Protein AF-A0A7S1DD44-F1 (afdb_monomer)

Foldseek 3Di:
DDPPPPPPPPPPPVPQPPQDDDPVVLLVLLVVLVVVLVVQCVVCVVCCCPDPNNVLCVLLVVLVVVQCVLLVVLVVQLVVQLVCCVVPVVPPVVVVVVPPPPDPDDDDDDDCVVVVVVVVVVVVVVCVVCSNVVSNVVSNVSSVVSSVVSRPPVSVLVSLLCQLVRFGFHSSLVRRQVSLLSSLVSCPPPPDDPPDSSNVSSVSSNVSSVVSVVQQVVVCVVVVHDPPDGDGGDPCNVVVD

Structure (mmCIF, N/CA/C/O backbone):
data_AF-A0A7S1DD44-F1
#
_entry.id   AF-A0A7S1DD44-F1
#
loop_
_atom_site.group_PDB
_atom_site.id
_atom_site.type_symbol
_atom_site.label_atom_id
_atom_site.label_alt_id
_atom_site.label_comp_id
_atom_site.label_asym_id
_atom_site.label_entity_id
_atom_site.label_seq_id
_atom_site.pdbx_PDB_ins_code
_atom_site.Cartn_x
_atom_site.Cartn_y
_atom_site.Cartn_z
_atom_site.occupancy
_atom_site.B_iso_or_equiv
_atom_site.auth_seq_id
_atom_site.auth_comp_id
_atom_site.auth_asym_id
_atom_site.auth_atom_id
_atom_site.pdbx_PDB_model_num
ATOM 1 N N . ILE A 1 1 ? 16.978 -26.452 12.797 1.00 40.66 1 ILE A N 1
ATOM 2 C CA . ILE A 1 1 ? 17.224 -24.992 12.811 1.00 40.66 1 ILE A CA 1
ATOM 3 C C . ILE A 1 1 ? 15.929 -24.349 13.275 1.00 40.66 1 ILE A C 1
ATOM 5 O O . ILE A 1 1 ? 14.992 -24.224 12.499 1.00 40.66 1 ILE A O 1
ATOM 9 N N . THR A 1 2 ? 15.819 -24.116 14.577 1.00 31.81 2 THR A N 1
ATOM 10 C CA . THR A 1 2 ? 14.690 -23.422 15.202 1.00 31.81 2 THR A CA 1
ATOM 11 C C . THR A 1 2 ? 14.842 -21.928 14.932 1.00 31.81 2 THR A C 1
ATOM 13 O O . THR A 1 2 ? 15.928 -21.403 15.173 1.00 31.81 2 THR A O 1
ATOM 16 N N . PRO A 1 3 ? 13.816 -21.233 14.419 1.00 46.84 3 PRO A N 1
ATOM 17 C CA . PRO A 1 3 ? 13.868 -19.788 14.329 1.00 46.84 3 PRO A CA 1
ATOM 18 C C . PRO A 1 3 ? 13.722 -19.256 15.755 1.00 46.84 3 PRO A C 1
ATOM 20 O O . PRO A 1 3 ? 12.624 -19.243 16.310 1.00 46.84 3 PRO A O 1
ATOM 23 N N . GLU A 1 4 ? 14.836 -18.873 16.376 1.00 38.28 4 GLU A N 1
ATOM 24 C CA . GLU A 1 4 ? 14.788 -17.975 17.522 1.00 38.28 4 GLU A CA 1
ATOM 25 C C . GLU A 1 4 ? 14.068 -16.712 17.062 1.00 38.28 4 GLU A C 1
ATOM 27 O O . GLU A 1 4 ? 14.518 -15.977 16.180 1.00 38.28 4 GLU A O 1
ATOM 32 N N . SER A 1 5 ? 12.878 -16.530 17.619 1.00 41.00 5 SER A N 1
ATOM 33 C CA . SER A 1 5 ? 12.058 -15.346 17.484 1.00 41.00 5 SER A CA 1
ATOM 34 C C . SER A 1 5 ? 12.884 -14.141 17.913 1.00 41.00 5 SER A C 1
ATOM 36 O O . SER A 1 5 ? 13.012 -13.857 19.104 1.00 41.00 5 SER A O 1
ATOM 38 N N . LEU A 1 6 ? 13.427 -13.418 16.934 1.00 39.19 6 LEU A N 1
ATOM 39 C CA . LEU A 1 6 ? 13.928 -12.064 17.108 1.00 39.19 6 LEU A CA 1
ATOM 40 C C . LEU A 1 6 ? 12.712 -11.154 17.339 1.00 39.19 6 LEU A C 1
ATOM 42 O O . LEU A 1 6 ? 12.304 -10.368 16.488 1.00 39.19 6 LEU A O 1
ATOM 46 N N . SER A 1 7 ? 12.071 -11.319 18.494 1.00 38.03 7 SER A N 1
ATOM 47 C CA . SER A 1 7 ? 11.080 -10.401 19.021 1.00 38.03 7 SER A CA 1
ATOM 48 C C . SER A 1 7 ? 11.839 -9.165 19.477 1.00 38.03 7 SER A C 1
ATOM 50 O O . SER A 1 7 ? 12.156 -9.005 20.655 1.00 38.03 7 SER A O 1
ATOM 52 N N . THR A 1 8 ? 12.179 -8.297 18.525 1.00 41.88 8 THR A N 1
ATOM 53 C CA . THR A 1 8 ? 12.494 -6.905 18.818 1.00 41.88 8 THR A CA 1
ATOM 54 C C . THR A 1 8 ? 11.221 -6.323 19.414 1.00 41.88 8 THR A C 1
ATOM 56 O O . THR A 1 8 ? 10.322 -5.894 18.694 1.00 41.88 8 THR A O 1
ATOM 59 N N . SER A 1 9 ? 11.091 -6.395 20.740 1.00 37.69 9 SER A N 1
ATOM 60 C CA . SER A 1 9 ? 10.068 -5.656 21.456 1.00 37.69 9 SER A CA 1
ATOM 61 C C . SER A 1 9 ? 10.371 -4.187 21.200 1.00 37.69 9 SER A C 1
ATOM 63 O O . SER A 1 9 ? 11.212 -3.592 21.873 1.00 37.69 9 SER A O 1
ATOM 65 N N . MET A 1 10 ? 9.730 -3.608 20.185 1.00 41.50 10 MET A N 1
ATOM 66 C CA . MET A 1 10 ? 9.563 -2.169 20.134 1.00 41.50 10 MET A CA 1
ATOM 67 C C . MET A 1 10 ? 8.737 -1.847 21.370 1.00 41.50 10 MET A C 1
ATOM 69 O O . MET A 1 10 ? 7.520 -2.028 21.395 1.00 41.50 10 MET A O 1
ATOM 73 N N . THR A 1 11 ? 9.426 -1.469 22.445 1.00 41.62 11 THR A N 1
ATOM 74 C CA . THR A 1 11 ? 8.830 -0.687 23.511 1.00 41.62 11 THR A CA 1
ATOM 75 C C . THR A 1 11 ? 8.124 0.455 22.807 1.00 41.62 11 THR A C 1
ATOM 77 O O . THR A 1 11 ? 8.763 1.330 22.225 1.00 41.62 11 THR A O 1
ATOM 80 N N . SER A 1 12 ? 6.794 0.378 22.789 1.00 47.84 12 SER A N 1
ATOM 81 C CA . SER A 1 12 ? 5.918 1.514 22.570 1.00 47.84 12 SER A CA 1
ATOM 82 C C . SER A 1 12 ? 6.225 2.477 23.711 1.00 47.84 12 SER A C 1
ATOM 84 O O . SER A 1 12 ? 5.563 2.480 24.745 1.00 47.84 12 SER A O 1
ATOM 86 N N . SER A 1 13 ? 7.332 3.211 23.582 1.00 45.56 13 SER A N 1
ATOM 87 C CA . SER A 1 13 ? 7.556 4.400 24.373 1.00 45.56 13 SER A CA 1
ATOM 88 C C . SER A 1 13 ? 6.349 5.266 24.078 1.00 45.56 13 SER A C 1
ATOM 90 O O . SER A 1 13 ? 6.093 5.607 22.921 1.00 45.56 13 SER A O 1
ATOM 92 N N . GLY A 1 14 ? 5.570 5.569 25.112 1.00 55.91 14 GLY A N 1
ATOM 93 C CA . GLY A 1 14 ? 4.510 6.572 25.074 1.00 55.91 14 GLY A CA 1
ATOM 94 C C . GLY A 1 14 ? 5.082 7.978 24.884 1.00 55.91 14 GLY A C 1
ATOM 95 O O . GLY A 1 14 ? 4.637 8.918 25.538 1.00 55.91 14 GLY A O 1
ATOM 96 N N . ASP A 1 15 ? 6.092 8.109 24.024 1.00 59.78 15 ASP A N 1
ATOM 97 C CA . ASP A 1 15 ? 6.690 9.358 23.621 1.00 59.78 15 ASP A CA 1
ATOM 98 C C . ASP A 1 15 ? 5.605 10.105 22.873 1.00 59.78 15 ASP A C 1
ATOM 100 O O . ASP A 1 15 ? 5.168 9.743 21.777 1.00 59.78 15 ASP A O 1
ATOM 104 N N . THR A 1 16 ? 5.101 11.125 23.553 1.00 71.62 16 THR A N 1
ATOM 105 C CA . THR A 1 16 ? 4.117 12.035 22.997 1.00 71.62 16 THR A CA 1
ATOM 106 C C . THR A 1 16 ? 4.738 12.617 21.733 1.00 71.62 16 THR A C 1
ATOM 108 O O . THR A 1 16 ? 5.747 13.320 21.816 1.00 71.62 16 THR A O 1
ATOM 111 N N . LEU A 1 17 ? 4.186 12.271 20.563 1.00 76.69 17 LEU A N 1
ATOM 112 C CA . LEU A 1 17 ? 4.720 12.730 19.283 1.00 76.69 17 LEU A CA 1
ATOM 113 C C . LEU A 1 17 ? 4.864 14.261 19.310 1.00 76.69 17 LEU A C 1
ATOM 115 O O . LEU A 1 17 ? 3.944 14.952 19.766 1.00 76.69 17 LEU A O 1
ATOM 119 N N . PRO A 1 18 ? 5.999 14.808 18.838 1.00 81.38 18 PRO A N 1
ATOM 120 C CA . PRO A 1 18 ? 6.188 16.248 18.792 1.00 81.38 18 PRO A CA 1
ATOM 121 C C . PRO A 1 18 ? 5.066 16.885 17.966 1.00 81.38 18 PRO A C 1
ATOM 123 O O . PRO A 1 18 ? 4.709 16.382 16.900 1.00 81.38 18 PRO A O 1
ATOM 126 N N . LYS A 1 19 ? 4.507 17.999 18.459 1.00 83.50 19 LYS A N 1
ATOM 127 C CA . LYS A 1 19 ? 3.450 18.733 17.750 1.00 83.50 19 LYS A CA 1
ATOM 128 C C . LYS A 1 19 ? 3.953 19.155 16.370 1.00 83.50 19 LYS A C 1
ATOM 130 O O . LYS A 1 19 ? 4.896 19.942 16.267 1.00 83.50 19 LYS A O 1
ATOM 135 N N . ILE A 1 20 ? 3.303 18.650 15.328 1.00 89.56 20 ILE A N 1
ATOM 136 C CA . ILE A 1 20 ? 3.604 18.991 13.940 1.00 89.56 20 ILE A CA 1
ATOM 137 C C . ILE A 1 20 ? 2.998 20.367 13.656 1.00 89.56 20 ILE A C 1
ATOM 139 O O . ILE A 1 20 ? 1.826 20.596 13.944 1.00 89.56 20 ILE A O 1
ATOM 143 N N . LYS A 1 21 ? 3.807 21.306 13.156 1.00 87.38 21 LYS A N 1
ATOM 144 C CA . LYS A 1 21 ? 3.394 22.709 12.967 1.00 87.38 21 LYS A CA 1
ATOM 145 C C . LYS A 1 21 ? 2.916 23.014 11.548 1.00 87.38 21 LYS A C 1
ATOM 147 O O . LYS A 1 21 ? 2.204 23.993 11.355 1.00 87.38 21 LYS A O 1
ATOM 152 N N . ASP A 1 22 ? 3.299 22.194 10.574 1.00 91.19 22 ASP A N 1
ATOM 153 C CA . ASP A 1 22 ? 3.049 22.427 9.157 1.00 91.19 22 ASP A CA 1
ATOM 154 C C . ASP A 1 22 ? 2.526 21.170 8.439 1.00 91.19 22 ASP A C 1
ATOM 156 O O . ASP A 1 22 ? 2.896 20.034 8.750 1.00 91.19 22 ASP A O 1
ATOM 160 N N . ALA A 1 23 ? 1.662 21.388 7.444 1.00 90.75 23 ALA A N 1
ATOM 161 C CA . ALA A 1 23 ? 1.015 20.317 6.686 1.00 90.75 23 ALA A CA 1
ATOM 162 C C . ALA A 1 23 ? 2.015 19.467 5.879 1.00 90.75 23 ALA A C 1
ATOM 164 O O . ALA A 1 23 ? 1.809 18.266 5.703 1.00 90.75 23 ALA A O 1
ATOM 165 N N . GLN A 1 24 ? 3.121 20.063 5.422 1.00 92.56 24 GLN A N 1
ATOM 166 C CA . GLN A 1 24 ? 4.151 19.360 4.657 1.00 92.56 24 GLN A CA 1
ATOM 167 C C . GLN A 1 24 ? 4.883 18.324 5.520 1.00 92.56 24 GLN A C 1
ATOM 169 O O . GLN A 1 24 ? 5.056 17.183 5.088 1.00 92.56 24 GLN A O 1
ATOM 174 N N . SER A 1 25 ? 5.251 18.681 6.750 1.00 93.31 25 SER A N 1
ATOM 175 C CA . SER A 1 25 ? 5.835 17.762 7.727 1.00 93.31 25 SER A CA 1
ATOM 176 C C . SER A 1 25 ? 4.870 16.637 8.082 1.00 93.31 25 SER A C 1
ATOM 178 O O . SER A 1 25 ? 5.286 15.481 8.142 1.00 93.31 25 SER A O 1
ATOM 180 N N . ALA A 1 26 ? 3.576 16.931 8.247 1.00 92.94 26 ALA A N 1
ATOM 181 C CA . ALA A 1 26 ? 2.573 15.897 8.497 1.00 92.94 26 ALA A CA 1
ATOM 182 C C . ALA A 1 26 ? 2.425 14.935 7.322 1.00 92.94 26 ALA A C 1
ATOM 184 O O . ALA A 1 26 ? 2.407 13.724 7.525 1.00 92.94 26 ALA A O 1
ATOM 185 N N . ARG A 1 27 ? 2.384 15.455 6.091 1.00 93.44 27 ARG A N 1
ATOM 186 C CA . ARG A 1 27 ? 2.329 14.643 4.874 1.00 93.44 27 ARG A CA 1
ATOM 187 C C . ARG A 1 27 ? 3.570 13.768 4.721 1.00 93.44 27 ARG A C 1
ATOM 189 O O . ARG A 1 27 ? 3.445 12.578 4.449 1.00 93.44 27 ARG A O 1
ATOM 196 N N . SER A 1 28 ? 4.758 14.338 4.904 1.00 94.50 28 SER A N 1
ATOM 197 C CA . SER A 1 28 ? 6.018 13.589 4.857 1.00 94.50 28 SER A CA 1
ATOM 198 C C . SER A 1 28 ? 6.029 12.471 5.902 1.00 94.50 28 SER A C 1
ATOM 200 O O . SER A 1 28 ? 6.319 11.314 5.591 1.00 94.50 28 SER A O 1
ATOM 202 N N . ARG A 1 29 ? 5.608 12.787 7.135 1.00 95.50 29 ARG A N 1
ATOM 203 C CA . ARG A 1 29 ? 5.519 11.808 8.220 1.00 95.50 29 ARG A CA 1
ATOM 204 C C . ARG A 1 29 ? 4.481 10.725 7.941 1.00 95.50 29 ARG A C 1
ATOM 206 O O . ARG A 1 29 ? 4.765 9.561 8.196 1.00 95.50 29 ARG A O 1
ATOM 213 N N . PHE A 1 30 ? 3.324 11.090 7.393 1.00 95.25 30 PHE A N 1
ATOM 214 C CA . PHE A 1 30 ? 2.291 10.153 6.963 1.00 95.25 30 PHE A CA 1
ATOM 215 C C . PHE A 1 30 ? 2.853 9.138 5.967 1.00 95.25 30 PHE A C 1
ATOM 217 O O . PHE A 1 30 ? 2.805 7.942 6.236 1.00 95.25 30 PHE A O 1
ATOM 224 N N . TRP A 1 31 ? 3.459 9.599 4.870 1.00 94.88 31 TRP A N 1
ATOM 225 C CA . TRP A 1 31 ? 4.006 8.700 3.850 1.00 94.88 31 TRP A CA 1
ATOM 226 C C . TRP A 1 31 ? 5.157 7.834 4.374 1.00 94.88 31 TRP A C 1
ATOM 228 O O . TRP A 1 31 ? 5.228 6.659 4.023 1.00 94.88 31 TRP A O 1
ATOM 238 N N . SER A 1 32 ? 5.996 8.363 5.270 1.00 95.62 32 SER A N 1
ATOM 239 C CA . SER A 1 32 ? 7.029 7.576 5.957 1.00 95.62 32 SER A CA 1
ATOM 240 C C . SER A 1 32 ? 6.427 6.438 6.791 1.00 95.62 32 SER A C 1
ATOM 242 O O . SER A 1 32 ? 6.872 5.302 6.668 1.00 95.62 32 SER A O 1
ATOM 244 N N . LEU A 1 33 ? 5.394 6.711 7.597 1.00 95.81 33 LEU A N 1
ATOM 245 C CA . LEU A 1 33 ? 4.727 5.681 8.406 1.00 95.81 33 LEU A CA 1
ATOM 246 C C . LEU A 1 33 ? 3.992 4.654 7.538 1.00 95.81 33 LEU A C 1
ATOM 248 O O . LEU A 1 33 ? 4.015 3.462 7.837 1.00 95.81 33 LEU A O 1
ATOM 252 N N . VAL A 1 34 ? 3.365 5.102 6.446 1.00 95.38 34 VAL A N 1
ATOM 253 C CA . VAL A 1 34 ? 2.724 4.209 5.473 1.00 95.38 34 VAL A CA 1
ATOM 254 C C . VAL A 1 34 ? 3.751 3.273 4.844 1.00 95.38 34 VAL A C 1
ATOM 256 O O . VAL A 1 34 ? 3.515 2.069 4.774 1.00 95.38 34 VAL A O 1
ATOM 259 N N . GLN A 1 35 ? 4.902 3.799 4.427 1.00 93.50 35 GLN A N 1
ATOM 260 C CA . GLN A 1 35 ? 5.979 3.000 3.853 1.00 93.50 35 GLN A CA 1
ATOM 261 C C . GLN A 1 35 ? 6.521 1.977 4.860 1.00 93.50 35 GLN A C 1
ATOM 263 O O . GLN A 1 35 ? 6.613 0.794 4.531 1.00 93.50 35 GLN A O 1
ATOM 268 N N . ASP A 1 36 ? 6.826 2.401 6.088 1.00 95.75 36 ASP A N 1
ATOM 269 C CA . ASP A 1 36 ? 7.346 1.516 7.137 1.00 95.75 36 ASP A CA 1
ATOM 270 C C . ASP A 1 36 ? 6.345 0.407 7.490 1.00 95.75 36 ASP A C 1
ATOM 272 O O . ASP A 1 36 ? 6.707 -0.771 7.578 1.00 95.75 36 ASP A O 1
ATOM 276 N N . GLY A 1 37 ? 5.069 0.767 7.644 1.00 95.12 37 GLY A N 1
ATOM 277 C CA . GLY A 1 37 ? 3.986 -0.178 7.890 1.00 95.12 37 GLY A CA 1
ATOM 278 C C . GLY A 1 37 ? 3.808 -1.172 6.742 1.00 95.12 37 GLY A C 1
ATOM 279 O O . GLY A 1 37 ? 3.706 -2.375 6.976 1.00 95.12 37 GLY A O 1
ATOM 280 N N . PHE A 1 38 ? 3.865 -0.702 5.495 1.00 93.88 38 PHE A N 1
ATOM 281 C CA . PHE A 1 38 ? 3.770 -1.563 4.318 1.00 93.88 38 PHE A CA 1
ATOM 282 C C . PHE A 1 38 ? 4.937 -2.556 4.228 1.00 93.88 38 PHE A C 1
ATOM 284 O O . PHE A 1 38 ? 4.725 -3.728 3.923 1.00 93.88 38 PHE A O 1
ATOM 291 N N . VAL A 1 39 ? 6.164 -2.137 4.557 1.00 93.88 39 VAL A N 1
ATOM 292 C CA . VAL A 1 39 ? 7.326 -3.041 4.612 1.00 93.88 39 VAL A CA 1
ATOM 293 C C . VAL A 1 39 ? 7.119 -4.156 5.642 1.00 93.88 39 VAL A C 1
ATOM 295 O O . VAL A 1 39 ? 7.440 -5.311 5.352 1.00 93.88 39 VAL A O 1
ATOM 298 N N . LYS A 1 40 ? 6.562 -3.846 6.823 1.00 95.88 40 LYS A N 1
ATOM 299 C CA . LYS A 1 40 ? 6.222 -4.859 7.841 1.00 95.88 40 LYS A CA 1
ATOM 300 C C . LYS A 1 40 ? 5.160 -5.832 7.324 1.00 95.88 40 LYS A C 1
ATOM 302 O O . LYS A 1 40 ? 5.380 -7.041 7.366 1.00 95.88 40 LYS A O 1
ATOM 307 N N . VAL A 1 41 ? 4.075 -5.312 6.741 1.00 95.12 41 VAL A N 1
ATOM 308 C CA . VAL A 1 41 ? 3.009 -6.125 6.127 1.00 95.12 41 VAL A CA 1
ATOM 309 C C . VAL A 1 41 ? 3.585 -7.069 5.075 1.00 95.12 41 VAL A C 1
ATOM 311 O O . VAL A 1 41 ? 3.337 -8.267 5.134 1.00 95.12 41 VAL A O 1
ATOM 314 N N . MET A 1 42 ? 4.405 -6.574 4.146 1.00 92.25 42 MET A N 1
ATOM 315 C CA . MET A 1 42 ? 4.972 -7.397 3.071 1.00 92.25 42 MET A CA 1
ATOM 316 C C . MET A 1 42 ? 5.973 -8.445 3.569 1.00 92.25 42 MET A C 1
ATOM 318 O O . MET A 1 42 ? 6.114 -9.495 2.945 1.00 92.25 42 MET A O 1
ATOM 322 N N . ARG A 1 43 ? 6.655 -8.190 4.690 1.00 95.00 43 ARG A N 1
ATOM 323 C CA . ARG A 1 43 ? 7.552 -9.163 5.328 1.00 95.00 43 ARG A CA 1
ATOM 324 C C . ARG A 1 43 ? 6.781 -10.331 5.946 1.00 95.00 43 ARG A C 1
ATOM 326 O O . ARG A 1 43 ? 7.246 -11.464 5.870 1.00 95.00 43 ARG A O 1
ATOM 333 N N . GLU A 1 44 ? 5.626 -10.061 6.548 1.00 95.88 44 GLU A N 1
ATOM 334 C CA . GLU A 1 44 ? 4.821 -11.056 7.273 1.00 95.88 44 GLU A CA 1
ATOM 335 C C . GLU A 1 44 ? 3.720 -11.699 6.419 1.00 95.88 44 GLU A C 1
ATOM 337 O O . GLU A 1 44 ? 3.276 -12.811 6.704 1.00 95.88 44 GLU A O 1
ATOM 342 N N . ALA A 1 45 ? 3.300 -11.050 5.333 1.00 94.88 45 ALA A N 1
ATOM 343 C CA . ALA A 1 45 ? 2.245 -11.544 4.455 1.00 94.88 45 ALA A CA 1
ATOM 344 C C . ALA A 1 45 ? 2.493 -12.971 3.930 1.00 94.88 45 ALA A C 1
ATOM 346 O O . ALA A 1 45 ? 1.563 -13.774 3.988 1.00 94.88 45 ALA A O 1
ATOM 347 N N . PRO A 1 46 ? 3.702 -13.370 3.477 1.00 95.12 46 PRO A N 1
ATOM 348 C CA . PRO A 1 46 ? 3.915 -14.725 2.972 1.00 95.12 46 PRO A CA 1
ATOM 349 C C . PRO A 1 46 ? 3.677 -15.818 4.020 1.00 95.12 46 PRO A C 1
ATOM 351 O O . PRO A 1 46 ? 3.129 -16.867 3.676 1.00 95.12 46 PRO A O 1
ATOM 354 N N . SER A 1 47 ? 4.069 -15.588 5.278 1.00 96.12 47 SER A N 1
ATOM 355 C CA . SER A 1 47 ? 3.863 -16.553 6.363 1.00 96.12 47 SER A CA 1
ATOM 356 C C . SER A 1 47 ? 2.420 -16.539 6.864 1.00 96.12 47 SER A C 1
ATOM 358 O O . SER A 1 47 ? 1.870 -17.604 7.132 1.00 96.12 47 SER A O 1
ATOM 360 N N . ALA A 1 48 ? 1.776 -15.371 6.926 1.00 95.62 48 ALA A N 1
ATOM 361 C CA . ALA A 1 48 ? 0.374 -15.251 7.318 1.00 95.62 48 ALA A CA 1
ATOM 362 C C . ALA A 1 48 ? -0.582 -15.853 6.271 1.00 95.62 48 ALA A C 1
ATOM 364 O O . ALA A 1 48 ? -1.506 -16.583 6.617 1.00 95.62 48 ALA A O 1
ATOM 365 N N . TRP A 1 49 ? -0.356 -15.591 4.979 1.00 95.44 49 TRP A N 1
ATOM 366 C CA . TRP A 1 49 ? -1.264 -15.988 3.892 1.00 95.44 49 TRP A CA 1
ATOM 367 C C . TRP A 1 49 ? -1.109 -17.429 3.419 1.00 95.44 49 TRP A C 1
ATOM 369 O O . TRP A 1 49 ? -2.009 -17.933 2.748 1.00 95.44 49 TRP A O 1
ATOM 379 N N . ASN A 1 50 ? 0.016 -18.075 3.726 1.00 95.50 50 ASN A N 1
ATOM 380 C CA . ASN A 1 50 ? 0.257 -19.484 3.401 1.00 95.50 50 ASN A CA 1
ATOM 381 C C . ASN A 1 50 ? 0.417 -20.354 4.659 1.00 95.50 50 ASN A C 1
ATOM 383 O O . ASN A 1 50 ? 0.736 -21.537 4.557 1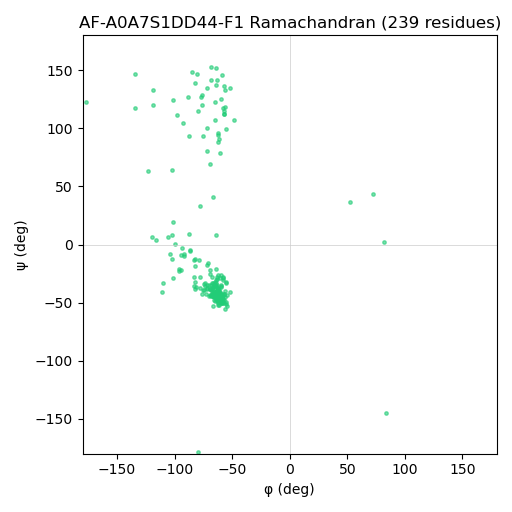.00 95.50 50 ASN A O 1
ATOM 387 N N . GLY A 1 51 ? 0.248 -19.763 5.844 1.00 95.00 51 GLY A N 1
ATOM 388 C CA . GLY A 1 51 ? 0.309 -20.462 7.120 1.00 95.00 51 GLY A CA 1
ATOM 389 C C . GLY A 1 51 ? -0.984 -21.207 7.447 1.00 95.00 51 GLY A C 1
ATOM 390 O O . GLY A 1 51 ? -1.954 -21.182 6.696 1.00 95.00 51 GLY A O 1
ATOM 391 N N . ARG A 1 52 ? -1.009 -21.842 8.625 1.00 96.00 52 ARG A N 1
ATOM 392 C CA . ARG A 1 52 ? -2.176 -22.583 9.141 1.00 96.00 52 ARG A CA 1
ATOM 393 C C . ARG A 1 52 ? -3.437 -21.714 9.268 1.00 96.00 52 ARG A C 1
ATOM 395 O O . ARG A 1 52 ? -4.538 -22.227 9.136 1.00 96.00 52 ARG A O 1
ATOM 402 N N . ASP A 1 53 ? -3.249 -20.415 9.475 1.00 93.75 53 ASP A N 1
ATOM 403 C CA . ASP A 1 53 ? -4.311 -19.436 9.718 1.00 93.75 53 ASP A CA 1
ATOM 404 C C . ASP A 1 53 ? -4.643 -18.598 8.466 1.00 93.75 53 ASP A C 1
ATOM 406 O O . ASP A 1 53 ? -5.221 -17.513 8.577 1.00 93.75 53 ASP A O 1
ATOM 410 N N . SER A 1 54 ? -4.275 -19.072 7.267 1.00 95.38 54 SER A N 1
ATOM 411 C CA . SER A 1 54 ? -4.431 -18.330 6.005 1.00 95.38 54 SER A CA 1
ATOM 412 C C . SER A 1 54 ? -5.861 -17.872 5.731 1.00 95.38 54 SER A C 1
ATOM 414 O O . SER A 1 54 ? -6.073 -16.803 5.155 1.00 95.38 54 SER A O 1
ATOM 416 N N . ASP A 1 55 ? -6.845 -18.655 6.171 1.00 95.88 55 ASP A N 1
ATOM 417 C CA . ASP A 1 55 ? -8.266 -18.387 5.939 1.00 95.88 55 ASP A CA 1
ATOM 418 C C . ASP A 1 55 ? -8.729 -17.092 6.606 1.00 95.88 55 ASP A C 1
ATOM 420 O O . ASP A 1 55 ? -9.598 -16.389 6.086 1.00 95.88 55 ASP A O 1
ATOM 424 N N . HIS A 1 56 ? -8.081 -16.702 7.704 1.00 96.06 56 HIS A N 1
ATOM 425 C CA . HIS A 1 56 ? -8.382 -15.449 8.374 1.00 96.06 56 HIS A CA 1
ATOM 426 C C . HIS A 1 56 ? -7.906 -14.221 7.595 1.00 96.06 56 HIS A C 1
ATOM 428 O O . HIS A 1 56 ? -8.400 -13.138 7.873 1.00 96.06 56 HIS A O 1
ATOM 434 N N . TYR A 1 57 ? -6.998 -14.350 6.626 1.00 96.25 57 TYR A N 1
ATOM 435 C CA . TYR A 1 57 ? -6.430 -13.217 5.883 1.00 96.25 57 TYR A CA 1
ATOM 436 C C . TYR A 1 57 ? -6.965 -13.090 4.449 1.00 96.25 57 TYR A C 1
ATOM 438 O O . TYR A 1 57 ? -6.500 -12.243 3.684 1.00 96.25 57 TYR A O 1
ATOM 446 N N . GLN A 1 58 ? -7.955 -13.902 4.063 1.00 95.00 58 GLN A N 1
ATOM 447 C CA . GLN A 1 58 ? -8.478 -13.931 2.690 1.00 95.00 58 GLN A CA 1
ATOM 448 C C . GLN A 1 58 ? -9.040 -12.576 2.238 1.00 95.00 58 GLN A C 1
ATOM 450 O O . GLN A 1 58 ? -8.869 -12.196 1.081 1.00 95.00 58 GLN A O 1
ATOM 455 N N . GLY A 1 59 ? -9.665 -11.819 3.147 1.00 94.81 59 GLY A N 1
ATOM 456 C CA . GLY A 1 59 ? -10.199 -10.487 2.856 1.00 94.81 59 GLY A CA 1
ATOM 457 C C . GLY A 1 59 ? -9.120 -9.487 2.447 1.00 94.81 59 GLY A C 1
ATOM 458 O O . GLY A 1 59 ? -9.225 -8.839 1.405 1.00 94.81 59 GLY A O 1
ATOM 459 N N . GLU A 1 60 ? -8.058 -9.399 3.247 1.00 95.12 60 GLU A N 1
ATOM 460 C CA . GLU A 1 60 ? -6.911 -8.531 2.973 1.00 95.12 60 GLU A CA 1
ATOM 461 C C . GLU A 1 60 ? -6.150 -8.994 1.725 1.00 95.12 60 GLU A C 1
ATOM 463 O O . GLU A 1 60 ? -5.869 -8.188 0.838 1.00 95.12 60 GLU A O 1
ATOM 468 N N . ARG A 1 61 ? -5.902 -10.302 1.586 1.00 94.56 61 ARG A N 1
ATOM 469 C CA . ARG A 1 61 ? -5.243 -10.876 0.406 1.00 94.56 61 ARG A CA 1
ATOM 470 C C . ARG A 1 61 ? -6.014 -10.574 -0.878 1.00 94.56 61 ARG A C 1
ATOM 472 O O . ARG A 1 61 ? -5.409 -10.177 -1.872 1.00 94.56 61 ARG A O 1
ATOM 479 N N . ALA A 1 62 ? -7.338 -10.735 -0.875 1.00 93.62 62 ALA A N 1
ATOM 480 C CA . ALA A 1 62 ? -8.180 -10.438 -2.032 1.00 93.62 62 ALA A CA 1
ATOM 481 C C . ALA A 1 62 ? -8.151 -8.948 -2.402 1.00 93.62 62 ALA A C 1
ATOM 483 O O . ALA A 1 62 ? -8.173 -8.613 -3.587 1.00 93.62 62 ALA A O 1
ATOM 484 N N . MET A 1 63 ? -8.076 -8.062 -1.406 1.00 92.12 63 MET A N 1
ATOM 485 C CA . MET A 1 63 ? -7.925 -6.625 -1.618 1.00 92.12 63 MET A CA 1
ATOM 486 C C . MET A 1 63 ? -6.563 -6.294 -2.239 1.00 92.12 63 MET A C 1
ATOM 488 O O . MET A 1 63 ? -6.517 -5.691 -3.308 1.00 92.12 63 MET A O 1
ATOM 492 N N . ILE A 1 64 ? -5.463 -6.757 -1.639 1.00 91.06 64 ILE A N 1
ATOM 493 C CA . ILE A 1 64 ? -4.105 -6.465 -2.122 1.00 91.06 64 ILE A CA 1
ATOM 494 C C . ILE A 1 64 ? -3.864 -7.065 -3.509 1.00 91.06 64 ILE A C 1
ATOM 496 O O . ILE A 1 64 ? -3.295 -6.404 -4.376 1.00 91.06 64 ILE A O 1
ATOM 500 N N . ASN A 1 65 ? -4.335 -8.287 -3.767 1.00 89.62 65 ASN A N 1
ATOM 501 C CA . ASN A 1 65 ? -4.122 -8.950 -5.054 1.00 89.62 65 ASN A CA 1
ATOM 502 C C . ASN A 1 65 ? -4.796 -8.204 -6.223 1.00 89.62 65 ASN A C 1
ATOM 504 O O . ASN A 1 65 ? -4.291 -8.222 -7.346 1.00 89.62 65 ASN A O 1
ATOM 508 N N . ARG A 1 66 ? -5.908 -7.496 -5.969 1.00 87.06 66 ARG A N 1
ATOM 509 C CA . ARG A 1 66 ? -6.551 -6.637 -6.980 1.00 87.06 66 ARG A CA 1
ATOM 510 C C . ARG A 1 66 ? -5.674 -5.443 -7.357 1.00 87.06 66 ARG A C 1
ATOM 512 O O . ARG A 1 66 ? -5.643 -5.081 -8.529 1.00 87.06 66 ARG A O 1
ATOM 519 N N . THR A 1 67 ? -4.958 -4.874 -6.392 1.00 82.81 67 THR A N 1
ATOM 520 C CA . THR A 1 67 ? -4.083 -3.708 -6.586 1.00 82.81 67 THR A CA 1
ATOM 521 C C . THR A 1 67 ? -2.708 -4.095 -7.133 1.00 82.81 67 THR A C 1
ATOM 523 O O . THR A 1 67 ? -2.114 -3.351 -7.907 1.00 82.81 67 THR A O 1
ATOM 526 N N . TYR A 1 68 ? -2.201 -5.275 -6.772 1.00 80.75 68 TYR A N 1
ATOM 527 C CA . TYR A 1 68 ? -0.860 -5.724 -7.153 1.00 80.75 68 TYR A CA 1
ATOM 528 C C . TYR A 1 68 ? -0.769 -6.226 -8.604 1.00 80.75 68 TYR A C 1
ATOM 530 O O . TYR A 1 68 ? 0.283 -6.116 -9.234 1.00 80.75 68 TYR A O 1
ATOM 538 N N . SER A 1 69 ? -1.873 -6.736 -9.160 1.00 80.12 69 SER A N 1
ATOM 539 C CA . SER A 1 69 ? -1.915 -7.286 -10.522 1.00 80.12 69 SER A CA 1
ATOM 540 C C . SER A 1 69 ? -1.401 -6.301 -11.595 1.00 80.12 69 SER A C 1
ATOM 542 O O . SER A 1 69 ? -0.459 -6.662 -12.302 1.00 80.12 69 SER A O 1
ATOM 544 N N . PRO A 1 70 ? -1.890 -5.046 -11.693 1.00 79.62 70 PRO A N 1
ATOM 545 C CA . PRO A 1 70 ? -1.349 -4.042 -12.620 1.00 79.62 70 PRO A CA 1
ATOM 546 C C . PRO A 1 70 ? 0.167 -3.835 -12.545 1.00 79.62 70 PRO A C 1
ATOM 548 O O . PRO A 1 70 ? 0.826 -3.706 -13.574 1.00 79.62 70 PRO A O 1
ATOM 551 N N . VAL A 1 71 ? 0.730 -3.829 -11.333 1.00 78.56 71 VAL A N 1
ATOM 552 C CA . VAL A 1 71 ? 2.169 -3.627 -11.111 1.00 78.56 71 VAL A CA 1
ATOM 553 C C . VAL A 1 71 ? 2.961 -4.816 -11.641 1.00 78.56 71 VAL A C 1
ATOM 555 O O . VAL A 1 71 ? 3.962 -4.631 -12.329 1.00 78.56 71 VAL A O 1
ATOM 558 N N . LEU A 1 72 ? 2.490 -6.039 -11.385 1.00 81.38 72 LEU A N 1
ATOM 559 C CA . LEU A 1 72 ? 3.098 -7.245 -11.946 1.00 81.38 72 LEU A CA 1
ATOM 560 C C . LEU A 1 72 ? 3.047 -7.257 -13.474 1.00 81.38 72 LEU A C 1
ATOM 562 O O . LEU A 1 72 ? 4.044 -7.605 -14.102 1.00 81.38 72 LEU A O 1
ATOM 566 N N . TRP A 1 73 ? 1.925 -6.852 -14.074 1.00 79.38 73 TRP A N 1
ATOM 567 C CA . TRP A 1 73 ? 1.809 -6.728 -15.530 1.00 79.38 73 TRP A CA 1
ATOM 568 C C . TRP A 1 73 ? 2.769 -5.679 -16.093 1.00 79.38 73 TRP A C 1
ATOM 570 O O . TRP A 1 73 ? 3.436 -5.939 -17.094 1.00 79.38 73 TRP A O 1
ATOM 580 N N . GLY A 1 74 ? 2.902 -4.530 -15.429 1.00 77.44 74 GLY A N 1
ATOM 581 C CA . GLY A 1 74 ? 3.865 -3.495 -15.794 1.00 77.44 74 GLY A CA 1
ATOM 582 C C . GLY A 1 74 ? 5.311 -3.992 -15.723 1.00 77.44 74 GLY A C 1
ATOM 583 O O . GLY A 1 74 ? 6.025 -3.939 -16.724 1.00 77.44 74 GLY A O 1
ATOM 584 N N . CYS A 1 75 ? 5.730 -4.581 -14.600 1.00 79.19 75 CYS A N 1
ATOM 585 C CA . CYS A 1 75 ? 7.055 -5.199 -14.468 1.00 79.19 75 CYS A CA 1
ATOM 586 C C . CYS A 1 75 ? 7.283 -6.322 -15.494 1.00 79.19 75 CYS A C 1
ATOM 588 O O . CYS A 1 75 ? 8.345 -6.398 -16.108 1.00 79.19 75 CYS A O 1
ATOM 590 N N . GLY A 1 76 ? 6.278 -7.171 -15.722 1.00 84.12 76 GLY A N 1
ATOM 591 C CA . GLY A 1 76 ? 6.322 -8.247 -16.711 1.00 84.12 76 GLY A CA 1
ATOM 592 C C . GLY A 1 76 ? 6.505 -7.724 -18.134 1.00 84.12 76 GLY A C 1
ATOM 593 O O . GLY A 1 76 ? 7.344 -8.237 -18.872 1.00 84.12 76 GLY A O 1
ATOM 594 N N . SER A 1 77 ? 5.787 -6.659 -18.505 1.00 79.62 77 SER A N 1
ATOM 595 C CA . SER A 1 77 ? 5.958 -5.990 -19.799 1.00 79.62 77 SER A CA 1
ATOM 596 C C . SER A 1 77 ? 7.351 -5.375 -19.953 1.00 79.62 77 SER A C 1
ATOM 598 O O . SER A 1 77 ? 7.949 -5.515 -21.017 1.00 79.62 77 SER A O 1
ATOM 600 N N . ALA A 1 78 ? 7.913 -4.791 -18.887 1.00 80.19 78 ALA A N 1
ATOM 601 C CA . ALA A 1 78 ? 9.272 -4.252 -18.883 1.00 80.19 78 ALA A CA 1
ATOM 602 C C . ALA A 1 78 ? 10.301 -5.351 -19.191 1.00 80.19 78 ALA A C 1
ATOM 604 O O . ALA A 1 78 ? 11.154 -5.190 -20.061 1.00 80.19 78 ALA A O 1
ATOM 605 N N . ILE A 1 79 ? 10.178 -6.500 -18.517 1.00 82.75 79 ILE A N 1
ATOM 606 C CA . ILE A 1 79 ? 11.050 -7.662 -18.727 1.00 82.75 79 ILE A CA 1
ATOM 607 C C . ILE A 1 79 ? 10.874 -8.220 -20.144 1.00 82.75 79 ILE A C 1
ATOM 609 O O . ILE A 1 79 ? 11.866 -8.492 -20.815 1.00 82.75 79 ILE A O 1
ATOM 613 N N . MET A 1 80 ? 9.636 -8.358 -20.631 1.00 83.75 80 MET A N 1
ATOM 614 C CA . MET A 1 80 ? 9.367 -8.844 -21.990 1.00 83.75 80 MET A CA 1
ATOM 615 C C . MET A 1 80 ? 9.965 -7.931 -23.060 1.00 83.75 80 MET A C 1
ATOM 617 O O . MET A 1 80 ? 10.599 -8.425 -23.993 1.00 83.75 80 MET A O 1
ATOM 621 N N . VAL A 1 81 ? 9.814 -6.612 -22.923 1.00 80.88 81 VAL A N 1
ATOM 622 C CA . VAL A 1 81 ? 10.418 -5.636 -23.843 1.00 80.88 81 VAL A CA 1
ATOM 623 C C . VAL A 1 81 ? 11.937 -5.724 -23.784 1.00 80.88 81 VAL A C 1
ATOM 625 O O . VAL A 1 81 ? 12.565 -5.804 -24.835 1.00 80.88 81 VAL A O 1
ATOM 628 N N . PHE A 1 82 ? 12.520 -5.823 -22.588 1.00 81.69 82 PHE A N 1
ATOM 629 C CA . PHE A 1 82 ? 13.965 -5.976 -22.422 1.00 81.69 82 PHE A CA 1
ATOM 630 C C . PHE A 1 82 ? 14.497 -7.227 -23.115 1.00 81.69 82 PHE A C 1
ATOM 632 O O . PHE A 1 82 ? 15.437 -7.155 -23.903 1.00 81.69 82 PHE A O 1
ATOM 639 N N . VAL A 1 83 ? 13.870 -8.377 -22.873 1.00 83.56 83 VAL A N 1
ATOM 640 C CA . VAL A 1 83 ? 14.252 -9.647 -23.499 1.00 83.56 83 VAL A CA 1
ATOM 641 C C . VAL A 1 83 ? 14.069 -9.577 -25.015 1.00 83.56 83 VAL A C 1
ATOM 643 O O . VAL A 1 83 ? 14.945 -10.014 -25.758 1.00 83.56 83 VAL A O 1
ATOM 646 N N . THR A 1 84 ? 12.980 -8.975 -25.494 1.00 82.06 84 THR A N 1
ATOM 647 C CA . THR A 1 84 ? 12.711 -8.832 -26.932 1.00 82.06 84 THR A CA 1
ATOM 648 C C . THR A 1 84 ? 13.736 -7.921 -27.603 1.00 82.06 84 THR A C 1
ATOM 650 O O . THR A 1 84 ? 14.256 -8.280 -28.660 1.00 82.06 84 THR A O 1
ATOM 653 N N . LEU A 1 85 ? 14.081 -6.785 -26.988 1.00 77.31 85 LEU A N 1
ATOM 654 C CA . LEU A 1 85 ? 15.136 -5.890 -27.464 1.00 77.31 85 LEU A CA 1
ATOM 655 C C . LEU A 1 85 ? 16.495 -6.592 -27.452 1.00 77.31 85 LEU A C 1
ATOM 657 O O . LEU A 1 85 ? 17.219 -6.523 -28.436 1.00 77.31 85 LEU A O 1
ATOM 661 N N . ARG A 1 86 ? 16.806 -7.389 -26.428 1.00 80.00 86 ARG A N 1
ATOM 662 C CA . ARG A 1 86 ? 18.077 -8.123 -26.377 1.00 80.00 86 ARG A CA 1
ATOM 663 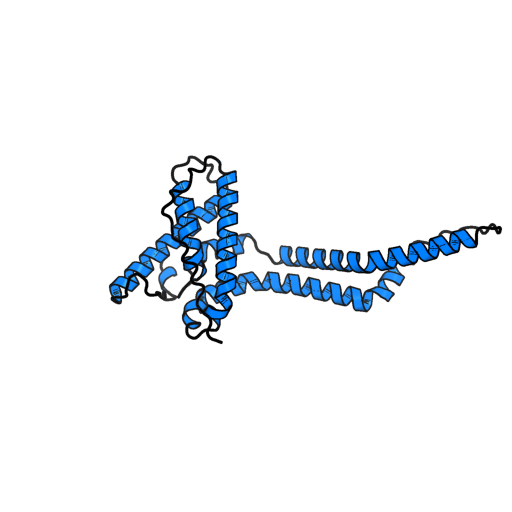C C . ARG A 1 86 ? 18.182 -9.251 -27.397 1.00 80.00 86 ARG A C 1
ATOM 665 O O . ARG A 1 86 ? 19.219 -9.391 -28.041 1.00 80.00 86 ARG A O 1
ATOM 672 N N . ILE A 1 87 ? 17.132 -10.050 -27.571 1.00 78.94 87 ILE A N 1
ATOM 673 C CA . ILE A 1 87 ? 17.146 -11.185 -28.506 1.00 78.94 87 ILE A CA 1
ATOM 674 C C . ILE A 1 87 ? 17.046 -10.692 -29.959 1.00 78.94 87 ILE A C 1
ATOM 676 O O . ILE A 1 87 ? 17.722 -11.217 -30.845 1.00 78.94 87 ILE A O 1
ATOM 680 N N . THR A 1 88 ? 16.236 -9.661 -30.215 1.00 72.56 88 THR A N 1
ATOM 681 C CA . THR A 1 88 ? 15.869 -9.220 -31.576 1.00 72.56 88 THR A CA 1
ATOM 682 C C . THR A 1 88 ? 16.647 -7.978 -32.037 1.00 72.56 88 THR A C 1
ATOM 684 O O . THR A 1 88 ? 16.901 -7.789 -33.233 1.00 72.56 88 THR A O 1
ATOM 687 N N . GLY A 1 89 ? 17.053 -7.120 -31.098 1.00 60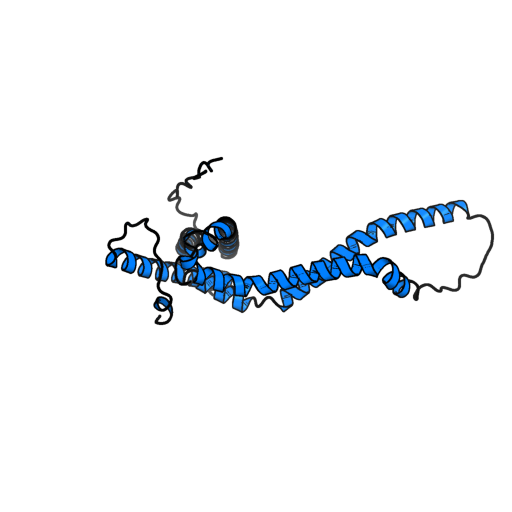.41 89 GLY A N 1
ATOM 688 C CA . GLY A 1 89 ? 17.565 -5.768 -31.339 1.00 60.41 89 GLY A CA 1
ATOM 689 C C . GLY A 1 89 ? 18.924 -5.704 -32.021 1.00 60.41 89 GLY A C 1
ATOM 690 O O . GLY A 1 89 ? 19.155 -4.782 -32.797 1.00 60.41 89 GLY A O 1
ATOM 691 N N . SER A 1 90 ? 19.782 -6.720 -31.913 1.00 55.81 90 SER A N 1
ATOM 692 C CA . SER A 1 90 ? 21.087 -6.645 -32.588 1.00 55.81 90 SER A CA 1
ATOM 693 C C . SER A 1 90 ? 20.987 -6.580 -34.122 1.00 55.81 90 SER A C 1
ATOM 695 O O . SER A 1 90 ? 21.926 -6.109 -34.764 1.00 55.81 90 SER A O 1
ATOM 697 N N . LYS A 1 91 ? 19.873 -7.017 -34.735 1.00 63.75 91 LYS A N 1
ATOM 698 C CA . LYS A 1 91 ? 19.700 -7.038 -36.202 1.00 63.75 91 LYS A CA 1
ATOM 699 C C . LYS A 1 91 ? 18.670 -6.034 -36.719 1.00 63.75 91 LYS A C 1
ATOM 701 O O . LYS A 1 91 ? 18.930 -5.390 -37.734 1.00 63.75 91 LYS A O 1
ATOM 706 N N . TRP A 1 92 ? 17.538 -5.865 -36.035 1.00 64.50 92 TRP A N 1
ATOM 707 C CA . TRP A 1 92 ? 16.464 -4.979 -36.506 1.00 64.50 92 TRP A CA 1
ATOM 708 C C . TRP A 1 92 ? 16.778 -3.489 -36.294 1.00 64.50 92 TRP A C 1
ATOM 710 O O . TRP A 1 92 ? 16.636 -2.699 -37.228 1.00 64.50 92 TRP A O 1
ATOM 720 N N . PHE A 1 93 ? 17.332 -3.111 -35.134 1.00 62.88 93 PHE A N 1
ATOM 721 C CA . PHE A 1 93 ? 17.802 -1.736 -34.887 1.00 62.88 93 PHE A CA 1
ATOM 722 C C . PHE A 1 93 ? 18.927 -1.348 -35.852 1.00 62.88 93 PHE A C 1
ATOM 724 O O . PHE A 1 93 ? 18.955 -0.236 -36.385 1.00 62.88 93 PHE A O 1
ATOM 731 N N . ARG A 1 94 ? 19.809 -2.306 -36.173 1.00 61.97 94 ARG A N 1
ATOM 732 C CA . ARG A 1 94 ? 20.831 -2.131 -37.211 1.00 61.97 94 ARG A CA 1
ATOM 733 C C . ARG A 1 94 ? 20.228 -1.800 -38.573 1.00 61.97 94 ARG A C 1
ATOM 735 O O . ARG A 1 94 ? 20.899 -1.126 -39.337 1.00 61.97 94 ARG A O 1
ATOM 742 N N . HIS A 1 95 ? 19.008 -2.234 -38.893 1.00 65.69 95 HIS A N 1
ATOM 743 C CA . HIS A 1 95 ? 18.365 -1.912 -40.167 1.00 65.69 95 HIS A CA 1
ATOM 744 C C . HIS A 1 95 ? 17.697 -0.527 -40.163 1.00 65.69 95 HIS A C 1
ATOM 746 O O . HIS A 1 95 ? 17.800 0.190 -41.163 1.00 65.69 95 HIS A O 1
ATOM 752 N N . LEU A 1 96 ? 17.083 -0.137 -39.041 1.00 65.19 96 LEU A N 1
ATOM 753 C CA . LEU A 1 96 ? 16.403 1.153 -38.866 1.00 65.19 96 LEU A CA 1
ATOM 754 C C . LEU A 1 96 ? 17.358 2.353 -38.801 1.00 65.19 96 LEU A C 1
ATOM 756 O O . LEU A 1 96 ? 17.037 3.413 -39.321 1.00 65.19 96 LEU A O 1
ATOM 760 N N . PHE A 1 97 ? 18.548 2.197 -38.213 1.00 62.69 97 PHE A N 1
ATOM 761 C CA . PHE A 1 97 ? 19.524 3.295 -38.115 1.00 62.69 97 PHE A CA 1
ATOM 762 C C . PHE A 1 97 ? 20.525 3.350 -39.276 1.00 62.69 97 PHE A C 1
ATOM 764 O O . PHE A 1 97 ? 21.254 4.330 -39.415 1.00 62.69 97 PHE A O 1
ATOM 771 N N . ARG A 1 98 ? 20.575 2.327 -40.142 1.0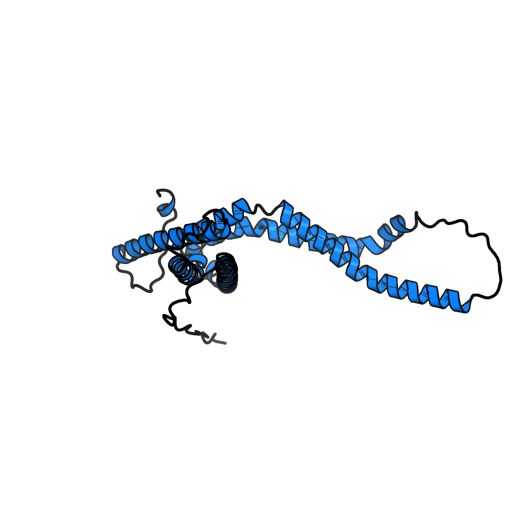0 59.06 98 ARG A N 1
ATOM 772 C CA . ARG A 1 98 ? 21.438 2.344 -41.341 1.00 59.06 98 ARG A CA 1
ATOM 773 C C . ARG A 1 98 ? 20.854 3.175 -42.481 1.00 59.06 98 ARG A C 1
ATOM 775 O O . ARG A 1 98 ? 21.562 3.451 -43.443 1.00 59.06 98 ARG A O 1
ATOM 782 N N . SER A 1 99 ? 19.579 3.547 -42.401 1.00 56.00 99 SER A N 1
ATOM 783 C CA . SER A 1 99 ? 18.861 4.228 -43.482 1.00 56.00 99 SER A CA 1
ATOM 784 C C . SER A 1 99 ? 19.094 5.744 -43.516 1.00 56.00 99 SER A C 1
ATOM 786 O O . SER A 1 99 ? 18.786 6.366 -44.527 1.00 56.00 99 SER A O 1
ATOM 788 N N . THR A 1 100 ? 19.672 6.345 -42.470 1.00 55.97 100 THR A N 1
ATOM 789 C CA . THR A 1 100 ? 19.732 7.815 -42.333 1.00 55.97 100 THR A CA 1
ATOM 790 C C . THR A 1 100 ? 21.098 8.439 -42.638 1.00 55.97 100 THR A C 1
ATOM 792 O O . THR A 1 100 ? 21.200 9.656 -42.744 1.00 55.97 100 THR A O 1
ATOM 795 N N . THR A 1 101 ? 22.153 7.647 -42.841 1.00 52.84 101 THR A N 1
ATOM 796 C CA . THR A 1 101 ? 23.506 8.153 -43.147 1.00 52.84 101 THR A CA 1
ATOM 797 C C . THR A 1 101 ? 24.038 7.590 -44.461 1.00 52.84 101 THR A C 1
ATOM 799 O O . THR A 1 101 ? 25.052 6.903 -44.515 1.00 52.84 101 THR A O 1
ATOM 802 N N . ARG A 1 102 ? 23.359 7.916 -45.565 1.00 50.81 102 ARG A N 1
ATOM 803 C CA . ARG A 1 102 ? 23.960 7.870 -46.907 1.00 50.81 102 ARG A CA 1
ATOM 804 C C . ARG A 1 102 ? 24.308 9.298 -47.334 1.00 50.81 102 ARG A C 1
ATOM 806 O O . ARG A 1 102 ? 23.703 9.848 -48.245 1.00 50.81 102 ARG A O 1
ATOM 813 N N . SER A 1 103 ? 25.235 9.938 -46.624 1.00 52.97 103 SER A N 1
ATOM 814 C CA . SER A 1 103 ? 25.827 11.194 -47.081 1.00 52.97 103 SER A CA 1
ATOM 815 C C . SER A 1 103 ? 26.834 10.882 -48.190 1.00 52.97 103 SER A C 1
ATOM 817 O O . SER A 1 103 ? 27.788 10.132 -47.992 1.00 52.97 103 SER A O 1
ATOM 819 N N . ASN A 1 104 ? 26.595 11.439 -49.378 1.00 54.59 104 ASN A N 1
ATOM 820 C CA . ASN A 1 104 ? 27.520 11.428 -50.509 1.00 54.59 104 ASN A CA 1
ATOM 821 C C . ASN A 1 104 ? 28.809 12.174 -50.125 1.00 54.59 104 ASN A C 1
ATOM 823 O O . ASN A 1 104 ? 28.914 13.380 -50.333 1.00 54.59 104 ASN A O 1
ATOM 827 N N . VAL A 1 105 ? 29.784 11.477 -49.543 1.00 55.91 105 VAL A N 1
ATOM 828 C CA . VAL A 1 105 ? 31.124 12.030 -49.322 1.00 55.91 105 VAL A CA 1
ATOM 829 C C . VAL A 1 105 ? 31.988 11.648 -50.517 1.00 55.91 105 VAL A C 1
ATOM 831 O O . VAL A 1 105 ? 32.390 10.499 -50.683 1.00 55.91 105 VAL A O 1
ATOM 834 N N . SER A 1 106 ? 32.218 12.640 -51.377 1.00 55.72 106 SER A N 1
ATOM 835 C CA . SER A 1 106 ? 33.154 12.585 -52.496 1.00 55.72 106 SER A CA 1
ATOM 836 C C . SER A 1 106 ? 34.569 12.312 -51.980 1.00 55.72 106 SER A C 1
ATOM 838 O O . SER A 1 106 ? 35.087 13.027 -51.124 1.00 55.72 106 SER A O 1
ATOM 840 N N . SER A 1 107 ? 35.184 11.263 -52.513 1.00 52.69 107 SER A N 1
ATOM 841 C CA . SER A 1 107 ? 36.506 10.750 -52.163 1.00 52.69 107 SER A CA 1
ATOM 842 C C . SER A 1 107 ? 37.635 11.733 -52.493 1.00 52.69 107 SER A C 1
ATOM 844 O O . SER A 1 107 ? 37.835 12.066 -53.661 1.00 52.69 107 SER A O 1
ATOM 846 N N . SER A 1 108 ? 38.436 12.105 -51.490 1.00 55.25 108 SER A N 1
ATOM 847 C CA . SER A 1 108 ? 39.803 12.604 -51.686 1.00 55.25 108 SER A CA 1
ATOM 848 C C . SER A 1 108 ? 40.780 11.663 -50.966 1.00 55.25 108 SER A C 1
ATOM 850 O O . SER A 1 108 ? 40.637 11.466 -49.758 1.00 55.25 108 SER A O 1
ATOM 852 N N . PRO A 1 109 ? 41.738 11.027 -51.667 1.00 64.69 109 PRO A N 1
ATOM 853 C CA . PRO A 1 109 ? 42.604 10.016 -51.077 1.00 64.69 109 PRO A CA 1
ATOM 854 C C . PRO A 1 109 ? 43.952 10.625 -50.674 1.00 64.69 109 PRO A C 1
ATOM 856 O O . PRO A 1 109 ? 44.749 10.951 -51.551 1.00 64.69 109 PRO A O 1
ATOM 859 N N . ARG A 1 110 ? 44.250 10.737 -49.368 1.00 55.38 110 ARG A N 1
ATOM 860 C CA . ARG A 1 110 ? 45.628 10.637 -48.828 1.00 55.38 110 ARG A CA 1
ATOM 861 C C . ARG A 1 110 ? 45.681 10.733 -47.292 1.00 55.38 110 ARG A C 1
ATOM 863 O O . ARG A 1 110 ? 45.340 11.752 -46.713 1.00 55.38 110 ARG A O 1
ATOM 870 N N . SER A 1 111 ? 46.257 9.697 -46.670 1.00 57.56 111 SER A N 1
ATOM 871 C CA . SER A 1 111 ? 46.975 9.745 -45.379 1.00 57.56 111 SER A CA 1
ATOM 872 C C . SER A 1 111 ? 46.189 9.932 -44.057 1.00 57.56 111 SER A C 1
ATOM 874 O O . SER A 1 111 ? 46.665 10.630 -43.163 1.00 57.56 111 SER A O 1
ATOM 876 N N . THR A 1 112 ? 45.056 9.247 -43.852 1.00 56.97 112 THR A N 1
ATOM 877 C CA . THR A 1 112 ? 44.336 9.211 -42.544 1.00 56.97 112 THR A CA 1
ATOM 878 C C . THR A 1 112 ? 44.175 7.818 -41.916 1.00 56.97 112 THR A C 1
ATOM 880 O O . THR A 1 112 ? 43.545 7.677 -40.869 1.00 56.97 112 THR A O 1
ATOM 883 N N . TYR A 1 113 ? 44.791 6.781 -42.493 1.00 65.25 113 TYR A N 1
ATOM 884 C CA . TYR A 1 113 ? 44.477 5.371 -42.204 1.00 65.25 113 TYR A CA 1
ATOM 885 C C . TYR A 1 113 ? 44.616 4.945 -40.725 1.00 65.25 113 TYR A C 1
ATOM 887 O O . TYR A 1 113 ? 43.891 4.066 -40.263 1.00 65.25 113 TYR A O 1
ATOM 895 N N . SER A 1 114 ? 45.525 5.552 -39.953 1.00 71.12 114 SER A N 1
ATOM 896 C CA . SER A 1 114 ? 45.714 5.212 -38.532 1.00 71.12 114 SER A CA 1
ATOM 897 C C . SER A 1 114 ? 44.695 5.883 -37.600 1.00 71.12 114 SER A C 1
ATOM 899 O O . SER A 1 114 ? 44.241 5.255 -36.645 1.00 71.12 114 SER A O 1
ATOM 901 N N . LEU A 1 115 ? 44.296 7.124 -37.896 1.00 72.81 115 LEU A N 1
ATOM 902 C CA . LEU A 1 115 ? 43.307 7.886 -37.122 1.00 72.81 115 LEU A CA 1
ATOM 903 C C . LEU A 1 115 ? 41.882 7.364 -37.339 1.00 72.81 115 LEU A C 1
ATOM 905 O O . LEU A 1 115 ? 41.072 7.365 -36.413 1.00 72.81 115 LEU A O 1
ATOM 909 N N . GLU A 1 116 ? 41.590 6.872 -38.541 1.00 76.12 116 GLU A N 1
ATOM 910 C CA . GLU A 1 116 ? 40.287 6.304 -38.895 1.00 76.12 116 GLU A CA 1
ATOM 911 C C . GLU A 1 116 ? 40.051 4.966 -38.183 1.00 76.12 116 GLU A C 1
ATOM 913 O O . GLU A 1 116 ? 39.042 4.796 -37.501 1.00 76.12 116 GLU A O 1
ATOM 918 N N . LYS A 1 117 ? 41.065 4.088 -38.162 1.00 80.88 117 LYS A N 1
ATOM 919 C CA . LYS A 1 117 ? 41.027 2.825 -37.404 1.00 80.88 117 LYS A CA 1
ATOM 920 C C . LYS A 1 117 ? 40.834 3.040 -35.897 1.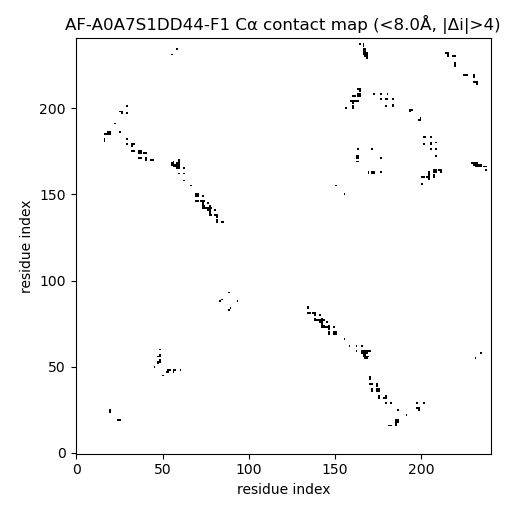00 80.88 117 LYS A C 1
ATOM 922 O O . LYS A 1 117 ? 40.170 2.244 -35.234 1.00 80.88 117 LYS A O 1
ATOM 927 N N . GLN A 1 118 ? 41.402 4.113 -35.341 1.00 80.38 118 GLN A N 1
ATOM 928 C CA . GLN A 1 118 ? 41.235 4.454 -33.927 1.00 80.38 118 GLN A CA 1
ATOM 929 C C . GLN A 1 118 ? 39.833 5.015 -33.636 1.00 80.38 118 GLN A C 1
ATOM 931 O O . GLN A 1 118 ? 39.257 4.704 -32.591 1.00 80.38 118 GLN A O 1
ATOM 936 N N . ARG A 1 119 ? 39.247 5.782 -34.565 1.00 78.88 119 ARG A N 1
ATOM 937 C CA . ARG A 1 119 ? 37.849 6.234 -34.485 1.00 78.88 119 ARG A CA 1
ATOM 938 C C . ARG A 1 119 ? 36.870 5.071 -34.548 1.00 78.88 119 ARG A C 1
ATOM 940 O O . ARG A 1 119 ? 35.967 5.034 -33.719 1.00 78.88 119 ARG A O 1
ATOM 947 N N . ASP A 1 120 ? 37.085 4.117 -35.447 1.00 81.75 120 ASP A N 1
ATOM 948 C CA . ASP A 1 120 ? 36.204 2.956 -35.600 1.00 81.75 120 ASP A CA 1
ATOM 949 C C . ASP A 1 120 ? 36.231 2.060 -34.357 1.00 81.75 120 ASP A C 1
ATOM 951 O O . ASP A 1 120 ? 35.177 1.731 -33.816 1.00 81.75 120 ASP A O 1
ATOM 955 N N . ALA A 1 121 ? 37.419 1.771 -33.813 1.00 81.12 121 ALA A N 1
ATOM 956 C CA . ALA A 1 121 ? 37.549 0.996 -32.576 1.00 81.12 121 ALA A CA 1
ATOM 957 C C . ALA A 1 121 ? 36.950 1.717 -31.351 1.00 81.12 121 ALA A C 1
ATOM 959 O O . ALA A 1 121 ? 36.434 1.080 -30.431 1.00 81.12 121 ALA A O 1
ATOM 960 N N . THR A 1 122 ? 37.006 3.053 -31.319 1.00 79.12 122 THR A N 1
ATOM 961 C CA . THR A 1 122 ? 36.395 3.851 -30.241 1.00 79.12 122 THR A CA 1
ATOM 962 C C . THR A 1 122 ? 34.874 3.912 -30.394 1.00 79.12 122 THR A C 1
ATOM 964 O O . THR A 1 122 ? 34.152 3.802 -29.405 1.00 79.12 122 THR A O 1
ATOM 967 N N . ALA A 1 123 ? 34.373 4.031 -31.626 1.00 78.38 123 ALA A N 1
ATOM 968 C CA . ALA A 1 123 ? 32.947 4.006 -31.934 1.00 78.38 123 ALA A CA 1
ATOM 969 C C . ALA A 1 123 ? 32.317 2.639 -31.632 1.00 78.38 123 ALA A C 1
ATOM 971 O O . ALA A 1 123 ? 31.188 2.593 -31.149 1.00 78.38 123 ALA A O 1
ATOM 972 N N . GLU A 1 124 ? 33.043 1.542 -31.861 1.00 80.38 124 GLU A N 1
ATOM 973 C CA . GLU A 1 124 ? 32.613 0.180 -31.528 1.00 80.38 124 GLU A CA 1
ATOM 974 C C . GLU A 1 124 ? 32.491 -0.017 -30.009 1.00 80.38 124 GLU A C 1
ATOM 976 O O . GLU A 1 124 ? 31.435 -0.420 -29.527 1.00 80.38 124 GLU A O 1
ATOM 981 N N . LYS A 1 125 ? 33.498 0.407 -29.232 1.00 79.00 125 LYS A N 1
ATOM 982 C CA . LYS A 1 125 ? 33.446 0.354 -27.757 1.00 79.00 125 LYS A CA 1
ATOM 983 C C . LYS A 1 125 ? 32.337 1.218 -27.160 1.00 79.00 125 LYS A C 1
ATOM 985 O O . LYS A 1 125 ? 31.713 0.825 -26.178 1.00 79.00 125 LYS A O 1
ATOM 990 N N . LEU A 1 126 ? 32.100 2.401 -27.731 1.00 70.44 126 LEU A N 1
ATOM 991 C CA . LEU A 1 126 ? 30.999 3.263 -27.304 1.00 70.44 126 LEU A CA 1
ATOM 992 C C . LEU A 1 126 ? 29.647 2.630 -27.648 1.00 70.44 126 LEU A C 1
ATOM 994 O O . LEU A 1 126 ? 28.754 2.638 -26.809 1.00 70.44 126 LEU A O 1
ATOM 998 N N . ARG A 1 127 ? 29.499 2.025 -28.831 1.00 68.62 127 ARG A N 1
ATOM 999 C CA . ARG A 1 127 ? 28.280 1.295 -29.203 1.00 68.62 127 ARG A CA 1
ATOM 1000 C C . ARG A 1 127 ? 27.975 0.148 -28.248 1.00 68.62 127 ARG A C 1
ATOM 1002 O O . ARG A 1 127 ? 26.852 0.083 -27.764 1.00 68.62 127 ARG A O 1
ATOM 1009 N N . ASP A 1 128 ? 28.966 -0.673 -27.917 1.00 71.31 128 ASP A N 1
ATOM 1010 C CA . ASP A 1 128 ? 28.784 -1.787 -26.978 1.00 71.31 128 ASP A CA 1
ATOM 1011 C C . ASP A 1 128 ? 28.401 -1.303 -25.568 1.00 71.31 128 ASP A C 1
ATOM 1013 O O . ASP A 1 128 ? 27.587 -1.931 -24.888 1.00 71.31 128 ASP A O 1
ATOM 1017 N N . ALA A 1 129 ? 28.931 -0.155 -25.131 1.00 65.50 129 ALA A N 1
ATOM 1018 C CA . ALA A 1 129 ? 28.575 0.445 -23.844 1.00 65.50 129 ALA A CA 1
ATOM 1019 C C . ALA A 1 129 ? 27.150 1.039 -23.828 1.00 65.50 129 ALA A C 1
ATOM 1021 O O . ALA A 1 129 ? 26.455 0.980 -22.806 1.00 65.50 129 ALA A O 1
ATOM 1022 N N . PHE A 1 130 ? 26.697 1.603 -24.951 1.00 66.31 130 PHE A N 1
ATOM 1023 C CA . PHE A 1 130 ? 25.372 2.215 -25.067 1.00 66.31 130 PHE A CA 1
ATOM 1024 C C . PHE A 1 130 ? 24.251 1.209 -25.365 1.00 66.31 130 PHE A C 1
ATOM 1026 O O . PHE A 1 130 ? 23.130 1.442 -24.913 1.00 66.31 130 PHE A O 1
ATOM 1033 N N . ASP A 1 131 ? 24.520 0.082 -26.033 1.00 70.25 131 ASP A N 1
ATOM 1034 C CA . ASP A 1 131 ? 23.491 -0.921 -26.375 1.00 70.25 131 ASP A CA 1
ATOM 1035 C C . ASP A 1 131 ? 22.830 -1.494 -25.109 1.00 70.25 131 ASP A C 1
ATOM 1037 O O . ASP A 1 131 ? 21.609 -1.577 -24.990 1.00 70.25 131 ASP A O 1
ATOM 1041 N N . GLY A 1 132 ? 23.632 -1.812 -24.088 1.00 70.56 132 GLY A N 1
ATOM 1042 C CA . GLY A 1 132 ? 23.110 -2.458 -22.887 1.00 70.56 132 GLY A CA 1
ATOM 1043 C C . GLY A 1 132 ? 22.269 -1.551 -21.983 1.00 70.56 132 GLY A C 1
ATOM 1044 O O . GLY A 1 132 ? 21.291 -2.017 -21.390 1.00 70.56 132 GLY A O 1
ATOM 1045 N N . SER A 1 133 ? 22.661 -0.282 -21.868 1.00 76.31 133 SER A N 1
ATOM 1046 C CA . SER A 1 133 ? 22.025 0.713 -20.996 1.00 76.31 133 SER A CA 1
ATOM 1047 C C . SER A 1 133 ? 20.792 1.343 -21.643 1.00 76.31 133 SER A C 1
ATOM 1049 O O . SER A 1 133 ? 19.795 1.569 -20.957 1.00 76.31 133 SER A O 1
ATOM 1051 N N . THR A 1 134 ? 20.820 1.552 -22.962 1.00 78.25 134 THR A N 1
ATOM 1052 C CA . THR A 1 134 ? 19.687 2.101 -23.718 1.00 78.25 134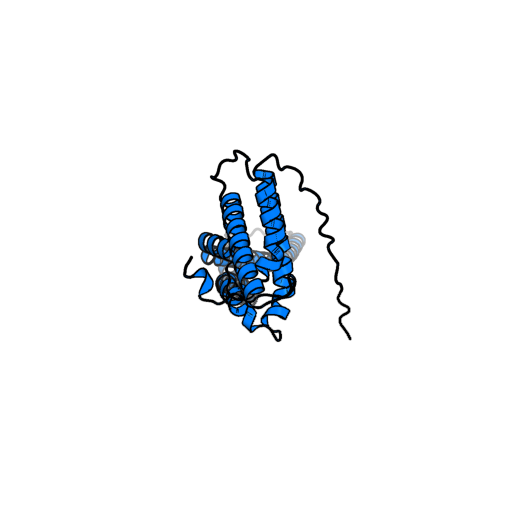 THR A CA 1
ATOM 1053 C C . THR A 1 134 ? 18.514 1.123 -23.731 1.00 78.25 134 THR A C 1
ATOM 1055 O O . THR A 1 134 ? 17.391 1.526 -23.435 1.00 78.25 134 THR A O 1
ATOM 1058 N N . ASP A 1 135 ? 18.768 -0.170 -23.958 1.00 73.62 135 ASP A N 1
ATOM 1059 C CA . ASP A 1 135 ? 17.728 -1.205 -23.906 1.00 73.62 135 ASP A CA 1
ATOM 1060 C C . ASP A 1 135 ? 17.077 -1.296 -22.523 1.00 73.62 135 ASP A C 1
ATOM 1062 O O . ASP A 1 135 ? 15.853 -1.401 -22.414 1.00 73.62 135 ASP A O 1
ATOM 1066 N N . LEU A 1 136 ? 17.880 -1.227 -21.455 1.00 78.81 136 LEU A N 1
ATOM 1067 C CA . LEU A 1 136 ? 17.376 -1.229 -20.081 1.00 78.81 136 LEU A CA 1
ATOM 1068 C C . LEU A 1 136 ? 16.510 0.005 -19.812 1.00 78.81 136 LEU A C 1
ATOM 1070 O O . LEU A 1 136 ? 15.426 -0.119 -19.249 1.00 78.81 136 LEU A O 1
ATOM 1074 N N . PHE A 1 137 ? 16.969 1.182 -20.239 1.00 82.25 137 PHE A N 1
ATOM 1075 C CA . PHE A 1 137 ? 16.252 2.438 -20.054 1.00 82.25 137 PHE A CA 1
ATOM 1076 C C . PHE A 1 137 ? 14.917 2.455 -20.805 1.00 82.25 137 PHE A C 1
ATOM 1078 O O . PHE A 1 137 ? 13.891 2.779 -20.212 1.00 82.25 137 PHE A O 1
ATOM 1085 N N . ILE A 1 138 ? 14.904 2.041 -22.077 1.00 80.94 138 ILE A N 1
ATOM 1086 C CA . ILE A 1 138 ? 13.676 1.937 -22.877 1.00 80.94 138 ILE A CA 1
ATOM 1087 C C . ILE A 1 138 ? 12.711 0.936 -22.235 1.00 80.94 138 ILE A C 1
ATOM 1089 O O . ILE A 1 138 ? 11.524 1.222 -22.101 1.00 80.94 138 ILE A O 1
ATOM 1093 N N . SER A 1 139 ? 13.213 -0.213 -21.787 1.00 76.94 139 SER A N 1
ATOM 1094 C CA . SER A 1 139 ? 12.383 -1.247 -21.160 1.00 76.94 139 SER A CA 1
ATOM 1095 C C . SER A 1 139 ? 11.780 -0.786 -19.839 1.00 76.94 139 SER A C 1
ATOM 1097 O O . SER A 1 139 ? 10.602 -1.025 -19.578 1.00 76.94 139 SER A O 1
ATOM 1099 N N . LEU A 1 140 ? 12.567 -0.084 -19.021 1.00 80.38 140 LEU A N 1
ATOM 1100 C CA . LEU A 1 140 ? 12.100 0.497 -17.770 1.00 80.38 140 LEU A CA 1
ATOM 1101 C C . LEU A 1 140 ? 11.071 1.599 -18.028 1.00 80.38 140 LEU A C 1
ATOM 1103 O O . LEU A 1 140 ? 10.038 1.612 -17.371 1.00 80.38 140 LEU A O 1
ATOM 1107 N N . LEU A 1 141 ? 11.296 2.469 -19.018 1.00 83.69 141 LEU A N 1
ATOM 1108 C CA . LEU A 1 141 ? 10.324 3.486 -19.418 1.00 83.69 141 LEU A CA 1
ATOM 1109 C C . LEU A 1 141 ? 9.000 2.862 -19.857 1.00 83.69 141 LEU A C 1
ATOM 1111 O O . LEU A 1 141 ? 7.959 3.251 -19.340 1.00 83.69 141 LEU A O 1
ATOM 1115 N N . VAL A 1 142 ? 9.029 1.869 -20.753 1.00 82.81 142 VAL A N 1
ATOM 1116 C CA . VAL A 1 142 ? 7.811 1.173 -21.198 1.00 82.81 142 VAL A CA 1
ATOM 1117 C C . VAL A 1 142 ? 7.117 0.494 -20.019 1.00 82.81 142 VAL A C 1
ATOM 1119 O O . VAL A 1 142 ? 5.903 0.622 -19.875 1.00 82.81 142 VAL A O 1
ATOM 1122 N N . GLY A 1 143 ? 7.878 -0.151 -19.133 1.00 79.00 143 GLY A N 1
ATOM 1123 C CA . GLY A 1 143 ? 7.368 -0.742 -17.899 1.00 79.00 143 GLY A CA 1
ATOM 1124 C C . GLY A 1 143 ? 6.684 0.265 -16.978 1.00 79.00 143 GLY A C 1
ATOM 1125 O O . GLY A 1 143 ? 5.559 0.039 -16.533 1.00 79.00 143 GLY A O 1
ATOM 1126 N N . CYS A 1 144 ? 7.333 1.400 -16.708 1.00 80.19 144 CYS A N 1
ATOM 1127 C CA . CYS A 1 144 ? 6.793 2.479 -15.884 1.00 80.19 144 CYS A CA 1
ATOM 1128 C C . CYS A 1 144 ? 5.552 3.112 -16.523 1.00 80.19 144 CYS A C 1
ATOM 1130 O O . CYS A 1 144 ? 4.569 3.351 -15.824 1.00 80.19 144 CYS A O 1
ATOM 1132 N N . SER A 1 145 ? 5.558 3.339 -17.840 1.00 80.44 145 SER A N 1
ATOM 1133 C CA . SER A 1 145 ? 4.411 3.879 -18.576 1.00 80.44 145 SER A CA 1
ATOM 1134 C C . SER A 1 145 ? 3.230 2.911 -18.584 1.00 80.44 145 SER A C 1
ATOM 1136 O O . SER A 1 145 ? 2.108 3.328 -18.308 1.00 80.44 145 SER A O 1
ATOM 1138 N N . ALA A 1 146 ? 3.469 1.621 -18.838 1.00 78.88 146 ALA A N 1
ATOM 1139 C CA . ALA A 1 146 ? 2.438 0.591 -18.760 1.00 78.88 146 ALA A CA 1
ATOM 1140 C C . ALA A 1 146 ? 1.869 0.509 -17.341 1.00 78.88 146 ALA A C 1
ATOM 1142 O O . ALA A 1 146 ? 0.655 0.544 -17.168 1.00 78.88 146 ALA A O 1
ATOM 1143 N N . THR A 1 147 ? 2.739 0.496 -16.325 1.00 78.94 147 THR A N 1
ATOM 1144 C CA . THR A 1 147 ? 2.311 0.519 -14.921 1.00 78.94 147 THR A CA 1
ATOM 1145 C C . THR A 1 147 ? 1.415 1.722 -14.668 1.00 78.94 147 THR A C 1
ATOM 1147 O O . THR A 1 147 ? 0.301 1.528 -14.210 1.00 78.94 147 THR A O 1
ATOM 1150 N N . GLY A 1 148 ? 1.834 2.935 -15.042 1.00 76.44 148 GLY A N 1
ATOM 1151 C CA . GLY A 1 148 ? 1.046 4.155 -14.857 1.00 76.44 148 GLY A CA 1
ATOM 1152 C C . GLY A 1 148 ? -0.309 4.142 -15.569 1.00 76.44 148 GLY A C 1
ATOM 1153 O O . GLY A 1 148 ? -1.287 4.614 -15.002 1.00 76.44 148 GLY A O 1
ATOM 1154 N N . LEU A 1 149 ? -0.400 3.554 -16.768 1.00 75.25 149 LEU A N 1
ATOM 1155 C CA . LEU A 1 149 ? -1.671 3.403 -17.489 1.00 75.25 149 LEU A CA 1
ATOM 1156 C C . LEU A 1 149 ? -2.634 2.427 -16.802 1.00 75.25 149 LEU A C 1
ATOM 1158 O O . LEU A 1 149 ? -3.845 2.624 -16.859 1.00 75.25 149 LEU A O 1
ATOM 1162 N N . PHE A 1 150 ? -2.112 1.385 -16.155 1.00 73.31 150 PHE A N 1
ATOM 1163 C CA . PHE A 1 150 ? -2.929 0.417 -15.420 1.00 73.31 150 PHE A CA 1
ATOM 1164 C C . PHE A 1 150 ? -3.110 0.776 -13.936 1.00 73.31 150 PHE A C 1
ATOM 1166 O O . PHE A 1 150 ? -3.912 0.141 -13.246 1.00 73.31 150 PHE A O 1
ATOM 1173 N N . PHE A 1 151 ? -2.394 1.7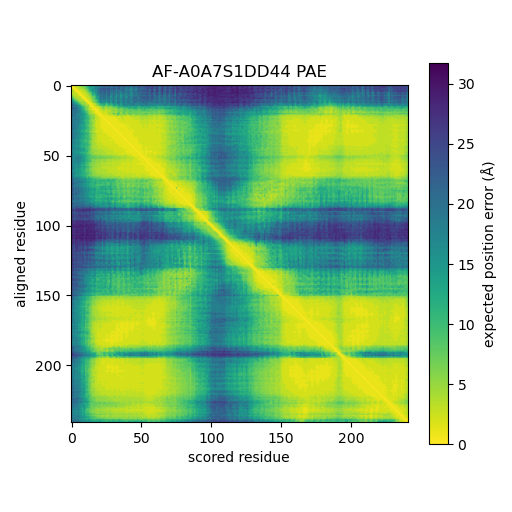86 -13.435 1.00 82.06 151 PHE A N 1
ATOM 1174 C CA . PHE A 1 151 ? -2.451 2.217 -12.043 1.00 82.06 151 PHE A CA 1
ATOM 1175 C C . PHE A 1 151 ? -3.571 3.239 -11.837 1.00 82.06 151 PHE A C 1
ATOM 1177 O O . PHE A 1 151 ? -3.393 4.445 -12.003 1.00 82.06 151 PHE A O 1
ATOM 1184 N N . ASP A 1 152 ? -4.746 2.758 -11.440 1.00 85.44 152 ASP A N 1
ATOM 1185 C CA . ASP A 1 152 ? -5.836 3.626 -10.994 1.00 85.44 152 ASP A CA 1
ATOM 1186 C C . ASP A 1 152 ? -5.527 4.151 -9.581 1.00 85.44 152 ASP A C 1
ATOM 1188 O O . ASP A 1 152 ? -5.814 3.498 -8.572 1.00 85.44 152 ASP A O 1
ATOM 1192 N N . THR A 1 153 ? -4.901 5.332 -9.512 1.00 86.25 153 THR A N 1
ATOM 1193 C CA . THR A 1 153 ? -4.508 5.977 -8.250 1.00 86.25 153 THR A CA 1
ATOM 1194 C C . THR A 1 153 ? -5.699 6.166 -7.319 1.00 86.25 153 THR A C 1
ATOM 1196 O O . THR A 1 153 ? -5.619 5.788 -6.155 1.00 86.25 153 THR A O 1
ATOM 1199 N N . LYS A 1 154 ? -6.838 6.643 -7.834 1.00 90.00 154 LYS A N 1
ATOM 1200 C CA . LYS A 1 154 ? -8.061 6.868 -7.044 1.00 90.00 154 LYS A CA 1
ATOM 1201 C C . LYS A 1 154 ? -8.595 5.577 -6.442 1.00 90.00 154 LYS A C 1
ATOM 1203 O O . LYS A 1 154 ? -9.110 5.564 -5.323 1.00 90.00 154 LYS A O 1
ATOM 1208 N N . ARG A 1 155 ? -8.506 4.478 -7.190 1.00 89.94 155 ARG A N 1
ATOM 1209 C CA . ARG A 1 155 ? -8.874 3.161 -6.676 1.00 89.94 155 ARG A CA 1
ATOM 1210 C C . ARG A 1 155 ? -7.913 2.700 -5.589 1.00 89.94 155 ARG A C 1
ATOM 1212 O O . ARG A 1 155 ? -8.391 2.221 -4.568 1.00 89.94 155 ARG A O 1
ATOM 1219 N N . MET A 1 156 ? -6.604 2.874 -5.772 1.00 88.62 156 MET A N 1
ATOM 1220 C CA . MET A 1 156 ? -5.628 2.519 -4.741 1.00 88.62 156 MET A CA 1
ATOM 1221 C C . MET A 1 156 ? -5.838 3.331 -3.463 1.00 88.62 156 MET A C 1
ATOM 1223 O O . MET A 1 156 ? -5.816 2.752 -2.387 1.00 88.62 156 MET A O 1
ATOM 1227 N N . GLU A 1 157 ? -6.075 4.638 -3.567 1.00 91.69 157 GLU A N 1
ATOM 1228 C CA . GLU A 1 157 ? -6.372 5.500 -2.416 1.00 91.69 157 GLU A CA 1
ATOM 1229 C C . GLU A 1 157 ? -7.608 4.992 -1.663 1.00 91.69 157 GLU A C 1
ATOM 1231 O O . GLU A 1 157 ? -7.572 4.792 -0.448 1.00 91.69 157 GLU A O 1
ATOM 1236 N N . ARG A 1 158 ? -8.685 4.673 -2.393 1.00 94.31 158 ARG A N 1
ATOM 1237 C CA . ARG A 1 158 ? -9.909 4.105 -1.813 1.00 94.31 158 ARG A CA 1
ATOM 1238 C C . ARG A 1 158 ? -9.669 2.746 -1.154 1.00 94.31 158 ARG A C 1
ATOM 1240 O O . ARG A 1 158 ? -10.192 2.497 -0.070 1.00 94.31 158 ARG A O 1
ATOM 1247 N N . ASP A 1 159 ? -8.923 1.863 -1.810 1.00 93.62 159 ASP A N 1
ATOM 1248 C CA . ASP A 1 159 ? -8.620 0.528 -1.293 1.00 93.62 159 ASP A CA 1
ATOM 1249 C C . ASP A 1 159 ? -7.693 0.622 -0.069 1.00 93.62 159 ASP A C 1
ATOM 1251 O O . ASP A 1 159 ? -7.930 -0.060 0.924 1.00 93.62 159 ASP A O 1
ATOM 1255 N N . PHE A 1 160 ? -6.717 1.536 -0.078 1.00 95.50 160 PHE A N 1
ATOM 1256 C CA . PHE A 1 160 ? -5.834 1.827 1.053 1.00 95.50 160 PHE A CA 1
ATOM 1257 C C . PHE A 1 160 ? -6.628 2.293 2.274 1.00 95.50 160 PHE A C 1
ATOM 1259 O O . PHE A 1 160 ? -6.497 1.728 3.357 1.00 95.50 160 PHE A O 1
ATOM 1266 N N . VAL A 1 161 ? -7.513 3.273 2.098 1.00 96.75 161 VAL A N 1
ATOM 1267 C CA . VAL A 1 161 ? -8.348 3.806 3.178 1.00 96.75 161 VAL A CA 1
ATOM 1268 C C . VAL A 1 161 ? -9.317 2.758 3.738 1.00 96.75 161 VAL A C 1
ATOM 1270 O O . VAL A 1 161 ? -9.604 2.749 4.937 1.00 96.75 161 VAL A O 1
ATOM 1273 N N . ARG A 1 162 ? -9.801 1.839 2.895 1.00 96.38 162 ARG A N 1
ATOM 1274 C CA . ARG A 1 162 ? -10.673 0.721 3.296 1.00 96.38 162 ARG A CA 1
ATOM 1275 C C . ARG A 1 162 ? -9.919 -0.473 3.869 1.00 96.38 162 ARG A C 1
ATOM 1277 O O . ARG A 1 162 ? -10.558 -1.341 4.463 1.00 96.38 162 ARG A O 1
ATOM 1284 N N . ALA A 1 163 ? -8.599 -0.528 3.728 1.00 96.25 163 ALA A N 1
ATOM 1285 C CA . ALA A 1 163 ? -7.800 -1.678 4.122 1.00 96.25 163 ALA A CA 1
ATOM 1286 C C . ALA A 1 163 ? -7.963 -2.105 5.591 1.00 96.25 163 ALA A C 1
ATOM 1288 O O . ALA A 1 163 ? -8.119 -3.304 5.826 1.00 96.25 163 ALA A O 1
ATOM 1289 N N . PRO A 1 164 ? -8.061 -1.192 6.582 1.00 97.06 164 PRO A N 1
ATOM 1290 C CA . PRO A 1 164 ? -8.345 -1.586 7.963 1.00 97.06 164 PRO A CA 1
ATOM 1291 C C . PRO A 1 164 ? -9.677 -2.333 8.129 1.00 97.06 164 PRO A C 1
ATOM 1293 O O . PRO A 1 164 ? -9.833 -3.141 9.042 1.00 97.06 164 PRO A O 1
ATOM 1296 N N . LEU A 1 165 ? -10.649 -2.103 7.245 1.00 97.06 165 LEU A N 1
ATOM 1297 C CA . LEU A 1 165 ? -11.955 -2.767 7.270 1.00 97.06 165 LEU A CA 1
ATOM 1298 C C . LEU A 1 165 ? -11.963 -4.098 6.506 1.00 97.06 165 LEU A C 1
ATOM 1300 O O . LEU A 1 165 ? -13.030 -4.678 6.308 1.00 97.06 165 LEU A O 1
ATOM 1304 N N . ALA A 1 166 ? -10.805 -4.602 6.065 1.00 96.31 166 ALA A N 1
ATOM 1305 C CA . ALA A 1 166 ? -10.730 -5.917 5.449 1.00 96.31 166 ALA A CA 1
ATOM 1306 C C . ALA A 1 166 ? -11.309 -6.986 6.402 1.00 96.31 166 ALA A C 1
ATOM 1308 O O . ALA A 1 166 ? -10.975 -6.996 7.598 1.00 96.31 166 ALA A O 1
ATOM 1309 N N . PRO A 1 167 ? -12.182 -7.880 5.901 1.00 96.56 167 PRO A N 1
ATOM 1310 C CA . PRO A 1 167 ? -12.761 -8.919 6.731 1.00 96.56 167 PRO A CA 1
ATOM 1311 C C . PRO A 1 167 ? -11.696 -9.934 7.141 1.00 96.56 167 PRO A C 1
ATOM 1313 O O . PRO A 1 167 ? -10.704 -10.148 6.442 1.00 96.56 167 PRO A O 1
ATOM 1316 N N . GLY A 1 168 ? -11.928 -10.566 8.285 1.00 96.81 168 GLY A N 1
ATOM 1317 C CA . GLY A 1 168 ? -10.989 -11.462 8.934 1.00 96.81 168 GLY A CA 1
ATOM 1318 C C . GLY A 1 168 ? -9.954 -10.720 9.782 1.00 96.81 168 GLY A C 1
ATOM 1319 O O . GLY A 1 168 ? -10.269 -9.721 10.435 1.00 96.81 168 GLY A O 1
ATOM 1320 N N . ARG A 1 169 ? -8.729 -11.245 9.822 1.00 96.56 169 ARG A N 1
ATOM 1321 C CA . ARG A 1 169 ? -7.534 -10.588 10.361 1.00 96.56 169 ARG A CA 1
ATOM 1322 C C . ARG A 1 169 ? -6.915 -9.698 9.282 1.00 96.56 169 ARG A C 1
ATOM 1324 O O . ARG A 1 169 ? -6.996 -10.003 8.097 1.00 96.56 169 ARG A O 1
ATOM 1331 N N . SER A 1 170 ? -6.287 -8.605 9.706 1.00 96.75 170 SER A N 1
ATOM 1332 C CA . SER A 1 170 ? -5.628 -7.654 8.810 1.00 96.75 170 SER A CA 1
ATOM 1333 C C . SER A 1 170 ? -4.252 -7.294 9.358 1.00 96.75 170 SER A C 1
ATOM 1335 O O . SER A 1 170 ? -4.157 -6.727 10.447 1.00 96.75 170 SER A O 1
ATOM 1337 N N . LEU A 1 171 ? -3.198 -7.615 8.600 1.00 96.94 171 LEU A N 1
ATOM 1338 C CA . LEU A 1 171 ? -1.833 -7.179 8.907 1.00 96.94 171 LEU A CA 1
ATOM 1339 C C . LEU A 1 171 ? -1.710 -5.662 8.767 1.00 96.94 171 LEU A C 1
ATOM 1341 O O . LEU A 1 171 ? -0.972 -5.029 9.519 1.00 96.94 171 LEU A O 1
ATOM 1345 N N . ILE A 1 172 ? -2.455 -5.065 7.833 1.00 96.75 172 ILE A N 1
ATOM 1346 C CA . ILE A 1 172 ? -2.504 -3.613 7.651 1.00 96.75 172 ILE A CA 1
ATOM 1347 C C . ILE A 1 172 ? -3.018 -2.944 8.926 1.00 96.75 172 ILE A C 1
ATOM 1349 O O . ILE A 1 172 ? -2.406 -1.999 9.422 1.00 96.75 172 ILE A O 1
ATOM 1353 N N . ALA A 1 173 ? -4.108 -3.455 9.501 1.00 96.94 173 ALA A N 1
ATOM 1354 C CA . ALA A 1 173 ? -4.621 -2.920 10.752 1.00 96.94 173 ALA A CA 1
ATOM 1355 C C . ALA A 1 173 ? -3.634 -3.115 11.916 1.00 96.94 173 ALA A C 1
ATOM 1357 O O . ALA A 1 173 ? -3.447 -2.201 12.715 1.00 96.94 173 ALA A O 1
ATOM 1358 N N . GLU A 1 174 ? -2.983 -4.276 11.993 1.00 96.31 174 GLU A N 1
ATOM 1359 C CA . GLU A 1 174 ? -2.031 -4.613 13.058 1.00 96.31 174 GLU A CA 1
ATOM 1360 C C . GLU A 1 174 ? -0.787 -3.707 13.045 1.00 96.31 174 GLU A C 1
ATOM 1362 O O . GLU A 1 174 ? -0.389 -3.192 14.091 1.00 96.31 174 GLU A O 1
ATOM 1367 N N . HIS A 1 175 ? -0.220 -3.445 11.863 1.00 96.94 175 HIS A N 1
ATOM 1368 C CA . HIS A 1 175 ? 1.052 -2.725 11.726 1.00 96.94 175 HIS A CA 1
ATOM 1369 C C . HIS A 1 175 ? 0.925 -1.230 11.444 1.00 96.94 175 HIS A C 1
ATOM 1371 O O . HIS A 1 175 ? 1.877 -0.497 11.700 1.00 96.94 175 HIS A O 1
ATOM 1377 N N . MET A 1 176 ? -0.203 -0.763 10.899 1.00 97.38 176 MET A N 1
ATOM 1378 C CA . MET A 1 176 ? -0.342 0.629 10.443 1.00 97.38 176 MET A CA 1
ATOM 1379 C C . MET A 1 176 ? -1.287 1.452 11.324 1.00 97.38 176 MET A C 1
ATOM 1381 O O . MET A 1 176 ? -1.054 2.645 11.514 1.00 97.38 176 MET A O 1
ATOM 1385 N N . CYS A 1 177 ? -2.338 0.852 11.897 1.00 97.50 177 CYS A N 1
ATOM 1386 C CA . CYS A 1 177 ? -3.306 1.613 12.693 1.00 97.50 177 CYS A CA 1
ATOM 1387 C C . CYS A 1 177 ? -2.708 2.299 13.934 1.00 97.50 177 CYS A C 1
ATOM 1389 O O . CYS A 1 177 ? -3.069 3.457 14.159 1.00 97.50 177 CYS A O 1
ATOM 1391 N N . PRO A 1 178 ? -1.831 1.675 14.749 1.00 96.56 178 PRO A N 1
ATOM 1392 C CA . PRO A 1 178 ? -1.304 2.327 15.952 1.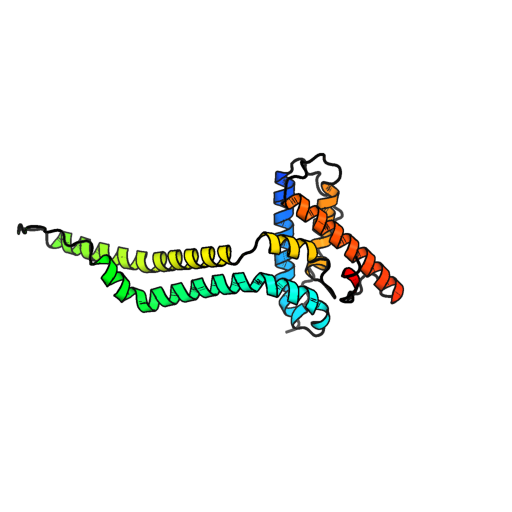00 96.56 178 PRO A CA 1
ATOM 1393 C C . PRO A 1 178 ? -0.576 3.639 15.635 1.00 96.56 178 PRO A C 1
ATOM 1395 O O . PRO A 1 178 ? -0.889 4.683 16.211 1.00 96.56 178 PRO A O 1
ATOM 1398 N N . ASP A 1 179 ? 0.324 3.604 14.654 1.00 96.81 179 ASP A N 1
ATOM 1399 C CA . ASP A 1 179 ? 1.157 4.750 14.294 1.00 96.81 179 ASP A CA 1
ATOM 1400 C C . ASP A 1 179 ? 0.346 5.837 13.574 1.00 96.81 179 ASP A C 1
ATOM 1402 O O . ASP A 1 179 ? 0.470 7.022 13.890 1.00 96.81 179 ASP A O 1
ATOM 1406 N N . LEU A 1 180 ? -0.538 5.449 12.646 1.00 96.62 180 LEU A N 1
ATOM 1407 C CA . LEU A 1 180 ? -1.347 6.402 11.882 1.00 96.62 180 LEU A CA 1
ATOM 1408 C C . LEU A 1 180 ? -2.437 7.063 12.729 1.00 96.62 180 LEU A C 1
ATOM 1410 O O . LEU A 1 180 ? -2.647 8.267 12.609 1.00 96.62 180 LEU A O 1
ATOM 1414 N N . THR A 1 181 ? -3.080 6.334 13.645 1.00 96.75 181 THR A N 1
ATOM 1415 C CA . THR A 1 181 ? -4.048 6.950 14.570 1.00 96.75 181 THR A CA 1
ATOM 1416 C C . THR A 1 181 ? -3.366 7.882 15.570 1.00 96.75 181 THR A C 1
ATOM 1418 O O . THR A 1 181 ? -3.925 8.924 15.914 1.00 96.75 181 THR A O 1
ATOM 1421 N N . SER A 1 182 ? -2.146 7.554 16.009 1.00 95.75 182 SER A N 1
ATOM 1422 C CA . SER A 1 182 ? -1.327 8.448 16.832 1.00 95.75 182 SER A CA 1
ATOM 1423 C C . SER A 1 182 ? -0.967 9.732 16.075 1.00 95.75 182 SER A C 1
ATOM 1425 O O . SER A 1 182 ? -1.161 10.837 16.590 1.00 95.75 182 SER A O 1
ATOM 1427 N N . LEU A 1 183 ? -0.548 9.601 14.810 1.00 94.81 183 LEU A N 1
ATOM 1428 C CA . LEU A 1 183 ? -0.293 10.743 13.934 1.00 94.81 183 LEU A CA 1
ATOM 1429 C C . LEU A 1 183 ? -1.556 11.594 13.745 1.00 94.81 183 LEU A C 1
ATOM 1431 O O . LEU A 1 183 ? -1.488 12.807 13.937 1.00 94.81 183 LEU A O 1
ATOM 1435 N N . GLN A 1 184 ? -2.707 10.978 13.455 1.00 95.25 184 GLN A N 1
ATOM 1436 C CA . GLN A 1 184 ? -3.981 11.684 13.294 1.00 95.25 184 GLN A CA 1
ATOM 1437 C C . GLN A 1 184 ? -4.350 12.488 14.547 1.00 95.25 184 GLN A C 1
ATOM 1439 O O . GLN A 1 184 ? -4.759 13.638 14.437 1.00 95.25 184 GLN A O 1
ATOM 1444 N N . LYS A 1 185 ? -4.162 11.927 15.745 1.00 94.12 185 LYS A N 1
ATOM 1445 C CA . LYS A 1 185 ? -4.417 12.647 17.004 1.00 94.12 185 LYS A CA 1
ATOM 1446 C C . LYS A 1 185 ? -3.468 13.824 17.214 1.00 94.12 185 LYS A C 1
ATOM 1448 O O . LYS A 1 185 ? -3.876 14.834 17.771 1.00 94.12 185 LYS A O 1
ATOM 1453 N N . SER A 1 186 ? -2.215 13.712 16.766 1.00 93.00 186 SER A N 1
ATOM 1454 C CA . SER A 1 186 ? -1.231 14.800 16.883 1.00 93.00 186 SER A CA 1
ATOM 1455 C C . SER A 1 186 ? -1.543 16.006 15.987 1.00 93.00 186 SER A C 1
ATOM 1457 O O . SER A 1 186 ? -1.083 17.112 16.277 1.00 93.00 186 SER A O 1
ATOM 1459 N N . ILE A 1 187 ? -2.327 15.794 14.924 1.00 91.12 187 ILE A N 1
ATOM 1460 C CA . ILE A 1 187 ? -2.752 16.838 13.982 1.00 91.12 187 ILE A CA 1
ATOM 1461 C C . ILE A 1 187 ? -4.195 17.304 14.222 1.00 91.12 187 ILE A C 1
ATOM 1463 O O . ILE A 1 187 ? -4.601 18.327 13.671 1.00 91.12 187 ILE A O 1
ATOM 1467 N N . ASP A 1 188 ? -4.975 16.578 15.029 1.00 87.62 188 ASP A N 1
ATOM 1468 C CA . ASP A 1 188 ? -6.372 16.914 15.293 1.00 87.62 188 ASP A CA 1
ATOM 1469 C C . ASP A 1 188 ? -6.485 18.264 16.023 1.00 87.62 188 ASP A C 1
ATOM 1471 O O . ASP A 1 188 ? -5.700 18.589 16.917 1.00 87.62 188 ASP A O 1
ATOM 1475 N N . GLY A 1 189 ? -7.444 19.090 15.603 1.00 82.69 189 GLY A N 1
ATOM 1476 C CA . GLY A 1 189 ? -7.619 20.457 16.111 1.00 82.69 189 GLY A CA 1
ATOM 1477 C C . GLY A 1 189 ? -6.716 21.525 15.480 1.00 82.69 189 GLY A C 1
ATOM 1478 O O . GLY A 1 189 ? -6.808 22.694 15.857 1.00 82.69 189 GLY A O 1
ATOM 1479 N N . GLN A 1 190 ? -5.871 21.177 14.508 1.00 83.88 190 GLN A N 1
ATOM 1480 C CA . GLN A 1 190 ? -5.167 22.175 13.707 1.00 83.88 190 GLN A CA 1
ATOM 1481 C C . GLN A 1 190 ? -6.057 22.708 12.562 1.00 83.88 190 GLN A C 1
ATOM 1483 O O . GLN A 1 190 ? -6.724 21.913 11.898 1.00 83.88 190 GLN A O 1
ATOM 1488 N N . PRO A 1 191 ? -6.054 24.024 12.258 1.00 79.06 191 PRO A N 1
ATOM 1489 C CA . PRO A 1 191 ? -6.913 24.641 11.236 1.00 79.06 191 PRO A CA 1
ATOM 1490 C C . PRO A 1 191 ? -6.401 24.408 9.803 1.00 79.06 191 PRO A C 1
ATOM 1492 O O . PRO A 1 191 ? -6.483 25.285 8.944 1.00 79.06 191 PRO A O 1
ATOM 1495 N N . TRP A 1 192 ? -5.775 23.261 9.544 1.00 74.81 192 TRP A N 1
ATOM 1496 C CA . TRP A 1 192 ? -5.138 23.005 8.261 1.00 74.81 192 TRP A CA 1
ATOM 1497 C C . TRP A 1 192 ? -6.191 22.872 7.172 1.00 74.81 192 TRP A C 1
ATOM 1499 O O . TRP A 1 192 ? -7.258 22.294 7.380 1.00 74.81 192 TRP A O 1
ATOM 1509 N N . ASN A 1 193 ? -5.874 23.417 6.000 1.00 67.81 193 ASN A N 1
ATOM 1510 C CA . ASN A 1 193 ? -6.756 23.378 4.849 1.00 67.81 193 ASN A CA 1
ATOM 1511 C C . ASN A 1 193 ? -7.089 21.912 4.524 1.00 67.81 193 ASN A C 1
ATOM 1513 O O . ASN A 1 193 ? -6.201 21.142 4.153 1.00 67.81 193 ASN A O 1
ATOM 1517 N N . HIS A 1 194 ? -8.359 21.524 4.673 1.00 66.31 194 HIS A N 1
ATOM 1518 C CA . HIS A 1 194 ? -8.860 20.164 4.430 1.00 66.31 194 HIS A CA 1
ATOM 1519 C C . HIS A 1 194 ? -8.739 19.713 2.962 1.00 66.31 194 HIS A C 1
ATOM 1521 O O . HIS A 1 194 ? -9.262 18.669 2.597 1.00 66.31 194 HIS A O 1
ATOM 1527 N N . SER A 1 195 ? -8.065 20.489 2.115 1.00 83.31 195 SER A N 1
ATOM 1528 C CA . SER A 1 195 ? -7.885 20.220 0.697 1.00 83.31 195 SER A CA 1
ATOM 1529 C C . SER A 1 195 ? -6.685 19.326 0.363 1.00 83.31 195 SER A C 1
ATOM 1531 O O . SER A 1 195 ? -6.507 19.039 -0.816 1.00 83.31 195 SER A O 1
ATOM 1533 N N . ASP A 1 196 ? -5.819 18.940 1.316 1.00 90.44 196 ASP A N 1
ATOM 1534 C CA . ASP A 1 196 ? -4.724 17.994 1.023 1.00 90.44 196 ASP A CA 1
ATOM 1535 C C . ASP A 1 196 ? -5.260 16.546 1.003 1.00 90.44 196 ASP A C 1
ATOM 1537 O O . ASP A 1 196 ? -5.640 16.030 2.062 1.00 90.44 196 ASP A O 1
ATOM 1541 N N . PRO A 1 197 ? -5.239 15.853 -0.156 1.00 91.44 197 PRO A N 1
ATOM 1542 C CA . PRO A 1 197 ? -5.774 14.495 -0.274 1.00 91.44 197 PRO A CA 1
ATOM 1543 C C . PRO A 1 197 ? -5.077 13.479 0.640 1.00 91.44 197 PRO A C 1
ATOM 1545 O O . PRO A 1 197 ? -5.692 12.515 1.085 1.00 91.44 197 PRO A O 1
ATOM 1548 N N . SER A 1 198 ? -3.793 13.684 0.965 1.00 92.44 198 SER A N 1
ATOM 1549 C CA . SER A 1 198 ? -3.047 12.775 1.848 1.00 92.44 198 SER A CA 1
ATOM 1550 C C . SER A 1 198 ? -3.551 12.855 3.286 1.00 92.44 198 SER A C 1
ATOM 1552 O O . SER A 1 198 ? -3.633 11.841 3.976 1.00 92.44 198 SER A O 1
ATOM 1554 N N . LEU A 1 199 ? -3.896 14.061 3.742 1.00 92.44 199 LEU A N 1
ATOM 1555 C CA . LEU A 1 199 ? -4.435 14.267 5.084 1.00 92.44 199 LEU A CA 1
ATOM 1556 C C . LEU A 1 199 ? -5.886 13.786 5.186 1.00 92.44 199 LEU A C 1
ATOM 1558 O O . LEU A 1 199 ? -6.278 13.255 6.225 1.00 92.44 199 LEU A O 1
ATOM 1562 N N . GLU A 1 200 ? -6.665 13.912 4.109 1.00 93.88 200 GLU A N 1
ATOM 1563 C CA . GLU A 1 200 ? -7.998 13.310 4.021 1.00 93.88 200 GLU A CA 1
ATOM 1564 C C . GLU A 1 200 ? -7.922 11.778 4.105 1.00 93.88 200 GLU A C 1
ATOM 1566 O O . GLU A 1 200 ? -8.616 11.175 4.928 1.00 93.88 200 GLU A O 1
ATOM 1571 N N . MET A 1 201 ? -6.993 11.156 3.366 1.00 94.88 201 MET A N 1
ATOM 1572 C CA . MET A 1 201 ? -6.725 9.718 3.471 1.00 94.88 201 MET A CA 1
ATOM 1573 C C . MET A 1 201 ? -6.313 9.301 4.883 1.00 94.88 201 MET A C 1
ATOM 1575 O O . MET A 1 201 ? -6.838 8.318 5.400 1.00 94.88 201 MET A O 1
ATOM 1579 N N . LEU A 1 202 ? -5.397 10.032 5.528 1.00 95.56 202 LEU A N 1
ATOM 1580 C CA . LEU A 1 202 ? -4.983 9.750 6.906 1.00 95.56 202 LEU A CA 1
ATOM 1581 C C . LEU A 1 202 ? -6.177 9.789 7.870 1.00 95.56 202 LEU A C 1
ATOM 1583 O O . LEU A 1 202 ? -6.324 8.894 8.711 1.00 95.56 202 LEU A O 1
ATOM 1587 N N . LYS A 1 203 ? -7.040 10.800 7.733 1.00 95.12 203 LYS A N 1
ATOM 1588 C CA . LYS A 1 203 ? -8.238 10.961 8.558 1.00 95.12 203 LYS A CA 1
ATOM 1589 C C . LYS A 1 203 ? -9.196 9.789 8.367 1.00 95.12 203 LYS A C 1
ATOM 1591 O O . LYS A 1 203 ? -9.597 9.173 9.354 1.00 95.12 203 LYS A O 1
ATOM 1596 N N . GLU A 1 204 ? -9.542 9.458 7.126 1.00 96.19 204 GLU A N 1
ATOM 1597 C CA . GLU A 1 204 ? -10.488 8.376 6.833 1.00 96.19 204 GLU A CA 1
ATOM 1598 C C . GLU A 1 204 ? -9.911 7.001 7.218 1.00 96.19 204 GLU A C 1
ATOM 1600 O O . GLU A 1 204 ? -10.594 6.198 7.857 1.00 96.19 204 GLU A O 1
ATOM 1605 N N . PHE A 1 205 ? -8.625 6.753 6.945 1.00 97.12 205 PHE A N 1
ATOM 1606 C CA . PHE A 1 205 ? -7.926 5.534 7.367 1.00 97.12 205 PHE A CA 1
ATOM 1607 C C . PHE A 1 205 ? -7.959 5.377 8.894 1.00 97.12 205 PHE A C 1
ATOM 1609 O O . PHE A 1 205 ? -8.311 4.315 9.410 1.00 97.12 205 PHE A O 1
ATOM 1616 N N . SER A 1 206 ? -7.658 6.447 9.635 1.00 96.94 206 SER A N 1
ATOM 1617 C CA . SER A 1 206 ? -7.670 6.439 11.103 1.00 96.94 206 SER A CA 1
ATOM 1618 C C . SER A 1 206 ? -9.071 6.199 11.668 1.00 96.94 206 SER A C 1
ATOM 1620 O O . SER A 1 206 ? -9.237 5.415 12.603 1.00 96.94 206 SER A O 1
ATOM 1622 N N . GLN A 1 207 ? -10.101 6.801 11.070 1.00 96.69 207 GLN A N 1
ATOM 1623 C CA . GLN A 1 207 ? -11.494 6.531 11.436 1.00 96.69 207 GLN A CA 1
ATOM 1624 C C . GLN A 1 207 ? -11.870 5.065 11.191 1.00 96.69 207 GLN A C 1
ATOM 1626 O O . GLN A 1 207 ? -12.541 4.448 12.021 1.00 96.69 207 GLN A O 1
ATOM 1631 N N . ASN A 1 208 ? -11.410 4.477 10.087 1.00 97.56 208 ASN A N 1
ATOM 1632 C CA . ASN A 1 208 ? -11.630 3.067 9.782 1.00 97.56 208 ASN A CA 1
ATOM 1633 C C . ASN A 1 208 ? -10.888 2.138 10.759 1.00 97.56 208 ASN A C 1
ATOM 1635 O O . ASN A 1 208 ? -11.467 1.146 11.207 1.00 97.56 208 ASN A O 1
ATOM 1639 N N . CYS A 1 209 ? -9.674 2.493 11.187 1.00 97.88 209 CYS A N 1
ATOM 1640 C CA . CYS A 1 209 ? -8.970 1.808 12.275 1.00 97.88 209 CYS A CA 1
ATOM 1641 C C . CYS A 1 209 ? -9.766 1.826 13.588 1.00 97.88 209 CYS A C 1
ATOM 1643 O O . CYS A 1 209 ? -9.914 0.793 14.244 1.00 97.88 209 CYS A O 1
ATOM 1645 N N . GLU A 1 210 ? -10.330 2.974 13.971 1.00 97.44 210 GLU A N 1
ATOM 1646 C CA . GLU A 1 210 ? -11.166 3.062 15.172 1.00 97.44 210 GLU A CA 1
ATOM 1647 C C . GLU A 1 210 ? -12.445 2.233 15.055 1.00 97.44 210 GLU A C 1
ATOM 1649 O O . GLU A 1 210 ? -12.820 1.541 16.005 1.00 97.44 210 GLU A O 1
ATOM 1654 N N . ARG A 1 211 ? -13.118 2.273 13.897 1.00 97.50 211 ARG A N 1
ATOM 1655 C CA . ARG A 1 211 ? -14.302 1.443 13.625 1.00 97.50 211 ARG A CA 1
ATOM 1656 C C . ARG A 1 211 ? -13.972 -0.036 13.789 1.00 97.50 211 ARG A C 1
ATOM 1658 O O . ARG A 1 211 ? -14.692 -0.736 14.502 1.00 97.50 211 ARG A O 1
ATOM 1665 N N . ARG A 1 212 ? -12.862 -0.489 13.196 1.00 97.06 212 ARG A N 1
ATOM 1666 C CA . ARG A 1 212 ? -12.367 -1.861 13.347 1.00 97.06 212 ARG A CA 1
ATOM 1667 C C . ARG A 1 212 ? -12.125 -2.201 14.818 1.00 97.06 212 ARG A C 1
ATOM 1669 O O . ARG A 1 212 ? -12.658 -3.195 15.298 1.00 97.06 212 ARG A O 1
ATOM 1676 N N . SER A 1 213 ? -11.406 -1.352 15.552 1.00 96.75 213 SER A N 1
ATOM 1677 C CA . SER A 1 213 ? -11.101 -1.562 16.974 1.00 96.75 213 SER A CA 1
ATOM 1678 C C . SER A 1 213 ? -12.364 -1.728 17.833 1.00 96.75 213 SER A C 1
ATOM 1680 O O . SER A 1 213 ? -12.452 -2.655 18.641 1.00 96.75 213 SER A O 1
ATOM 1682 N N . ARG A 1 214 ? -13.401 -0.907 17.602 1.00 97.31 214 ARG A N 1
ATOM 1683 C CA . ARG A 1 214 ? -14.700 -1.032 18.294 1.00 97.31 214 ARG A CA 1
ATOM 1684 C C . ARG A 1 214 ? -15.398 -2.358 17.983 1.00 97.31 214 ARG A C 1
ATOM 1686 O O . ARG A 1 214 ? -15.984 -2.960 18.880 1.00 97.31 214 ARG A O 1
ATOM 1693 N N . VAL A 1 215 ? -15.359 -2.806 16.728 1.00 97.12 215 VAL A N 1
ATOM 1694 C CA . VAL A 1 215 ? -15.925 -4.099 16.312 1.00 97.12 215 VAL A CA 1
ATOM 1695 C C . VAL A 1 215 ? -15.170 -5.250 16.968 1.00 97.12 215 VAL A C 1
ATOM 1697 O O . VAL A 1 215 ? -15.793 -6.118 17.575 1.00 97.12 215 VAL A O 1
ATOM 1700 N N . GLU A 1 216 ? -13.839 -5.239 16.919 1.00 96.56 216 GLU A N 1
ATOM 1701 C CA . GLU A 1 216 ? -13.035 -6.280 17.554 1.00 96.56 216 GLU A CA 1
ATOM 1702 C C . GLU A 1 216 ? -13.267 -6.329 19.066 1.00 96.56 216 GLU A C 1
ATOM 1704 O O . GLU A 1 216 ? -13.399 -7.416 19.618 1.00 96.56 216 GLU A O 1
ATOM 1709 N N . ALA A 1 217 ? -13.383 -5.181 19.742 1.00 97.12 217 ALA A N 1
ATOM 1710 C CA . ALA A 1 217 ? -13.698 -5.128 21.169 1.00 97.12 217 ALA A CA 1
ATOM 1711 C C . ALA A 1 217 ? -15.038 -5.810 21.496 1.00 97.12 217 ALA A C 1
ATOM 1713 O O . ALA A 1 217 ? -15.104 -6.608 22.431 1.00 97.12 217 ALA A O 1
ATOM 1714 N N . LYS A 1 218 ? -16.081 -5.573 20.688 1.00 97.44 218 LYS A N 1
ATOM 1715 C CA . LYS A 1 218 ? -17.380 -6.255 20.834 1.00 97.44 218 LYS A CA 1
ATOM 1716 C C . LYS A 1 218 ? -17.255 -7.766 20.640 1.00 97.44 218 LYS A C 1
ATOM 1718 O O . LYS A 1 218 ? -17.822 -8.526 21.418 1.00 97.44 218 LYS A O 1
ATOM 1723 N N . ILE A 1 219 ? -16.495 -8.205 19.636 1.00 97.00 219 ILE A N 1
ATOM 1724 C CA . ILE A 1 219 ? -16.271 -9.634 19.372 1.00 97.00 219 ILE A CA 1
ATOM 1725 C C . ILE A 1 219 ? -15.476 -10.281 20.516 1.00 97.00 219 ILE A C 1
ATOM 1727 O O . ILE A 1 219 ? -15.829 -11.382 20.940 1.00 97.00 219 ILE A O 1
ATOM 1731 N N . ARG A 1 220 ? -14.449 -9.608 21.060 1.00 97.12 220 ARG A N 1
ATOM 1732 C CA . ARG A 1 220 ? -13.693 -10.096 22.230 1.00 97.12 220 ARG A CA 1
ATOM 1733 C C . ARG A 1 220 ? -14.598 -10.257 23.442 1.00 97.12 220 ARG A C 1
ATOM 1735 O O . ARG A 1 220 ? -14.568 -11.308 24.073 1.00 97.12 220 ARG A O 1
ATOM 1742 N N . GLN A 1 221 ? -15.431 -9.256 23.723 1.00 97.75 221 GLN A N 1
ATOM 1743 C CA . GLN A 1 221 ? -16.383 -9.299 24.830 1.00 97.75 221 GLN A CA 1
ATOM 1744 C C . GLN A 1 221 ? -17.398 -10.440 24.664 1.00 97.75 221 GLN A C 1
ATOM 1746 O O . GLN A 1 221 ? -17.641 -11.176 25.615 1.00 97.75 221 GLN A O 1
ATOM 1751 N N . ALA A 1 222 ? -17.953 -10.620 23.461 1.00 97.69 222 ALA A N 1
ATOM 1752 C CA . ALA A 1 222 ? -18.939 -11.663 23.180 1.00 97.69 222 ALA A CA 1
ATOM 1753 C C . ALA A 1 222 ? -18.370 -13.087 23.310 1.00 97.69 222 ALA A C 1
ATOM 1755 O O . ALA A 1 222 ? -19.075 -13.989 23.749 1.00 97.69 222 ALA A O 1
ATOM 1756 N N . ASN A 1 223 ? -17.098 -13.283 22.956 1.00 97.44 223 ASN A N 1
ATOM 1757 C CA . ASN A 1 223 ? -16.445 -14.596 22.949 1.00 97.44 223 ASN A CA 1
ATOM 1758 C C . ASN A 1 223 ? -15.517 -14.831 24.155 1.00 97.44 223 ASN A C 1
ATOM 1760 O O . ASN A 1 223 ? -14.782 -15.813 24.165 1.00 97.44 223 ASN A O 1
ATOM 1764 N N . GLN A 1 224 ? -15.521 -13.933 25.150 1.00 97.50 224 GLN A N 1
ATOM 1765 C CA . GLN A 1 224 ? -14.647 -13.991 26.334 1.00 97.50 224 GLN A CA 1
ATOM 1766 C C . GLN A 1 224 ? -13.151 -14.136 25.984 1.00 97.50 224 GLN A C 1
ATOM 1768 O O . GLN A 1 224 ? -12.393 -14.824 26.667 1.00 97.50 224 GLN A O 1
ATOM 1773 N N . LEU A 1 225 ? -12.716 -13.489 24.899 1.00 97.12 225 LEU A N 1
ATOM 1774 C CA . LEU A 1 225 ? -11.333 -13.567 24.423 1.00 97.12 225 LEU A CA 1
ATOM 1775 C C . LEU A 1 225 ? -10.431 -12.630 25.228 1.00 97.12 225 LEU A C 1
ATOM 1777 O O . LEU A 1 225 ? -10.828 -11.523 25.603 1.00 97.12 225 LEU A O 1
ATOM 1781 N N . ALA A 1 226 ? -9.177 -13.036 25.430 1.00 95.88 226 ALA A N 1
ATOM 1782 C CA . ALA A 1 226 ? -8.181 -12.172 26.055 1.00 95.88 226 ALA A CA 1
ATOM 1783 C C . ALA A 1 226 ? -7.892 -10.933 25.185 1.00 95.88 226 ALA A C 1
ATOM 1785 O O . ALA A 1 226 ? -7.946 -10.990 23.956 1.00 95.88 226 ALA A O 1
ATOM 1786 N N . ASN A 1 227 ? -7.487 -9.820 25.809 1.00 91.38 227 ASN A N 1
ATOM 1787 C CA . ASN A 1 227 ? -7.223 -8.554 25.103 1.00 91.38 227 ASN A CA 1
ATOM 1788 C C . ASN A 1 227 ? -6.211 -8.674 23.950 1.00 91.38 227 ASN A C 1
ATOM 1790 O O . ASN A 1 227 ? -6.330 -7.962 22.958 1.00 91.38 227 ASN A O 1
ATOM 1794 N N . LYS A 1 228 ? -5.223 -9.569 24.074 1.00 89.88 228 LYS A N 1
ATOM 1795 C CA . LYS A 1 228 ? -4.179 -9.787 23.058 1.00 89.88 228 LYS A CA 1
ATOM 1796 C C . LYS A 1 228 ? -4.507 -10.904 22.068 1.00 89.88 228 LYS A C 1
ATOM 1798 O O . LYS A 1 228 ? -3.715 -11.162 21.168 1.00 89.88 228 LYS A O 1
ATOM 1803 N N . GLN A 1 229 ? -5.628 -11.598 22.246 1.00 92.62 229 GLN A N 1
ATOM 1804 C CA . GLN A 1 229 ? -5.980 -12.694 21.361 1.00 92.62 229 GLN A CA 1
ATOM 1805 C C . GLN A 1 229 ? -6.407 -12.131 19.997 1.00 92.62 229 GLN A C 1
ATOM 1807 O O . GLN A 1 229 ? -7.168 -11.154 19.948 1.00 92.62 229 GLN A O 1
ATOM 1812 N N . PRO A 1 230 ? -5.911 -12.708 18.887 1.00 91.94 230 PRO A N 1
ATOM 1813 C CA . PRO A 1 230 ? -6.292 -12.265 17.558 1.00 91.94 230 PRO A CA 1
ATOM 1814 C C . PRO A 1 230 ? -7.785 -12.485 17.314 1.00 91.94 230 PRO A C 1
ATOM 1816 O O . PRO A 1 230 ? -8.357 -13.492 17.731 1.00 91.94 230 PRO A O 1
ATOM 1819 N N . VAL A 1 231 ? -8.409 -11.535 16.619 1.00 96.06 231 VAL A N 1
ATOM 1820 C CA . VAL A 1 231 ? -9.844 -11.540 16.319 1.00 96.06 231 VAL A CA 1
ATOM 1821 C C . VAL A 1 231 ? -10.039 -11.575 14.812 1.00 96.06 231 VAL A C 1
ATOM 1823 O O . VAL A 1 231 ? -9.414 -10.810 14.081 1.00 96.06 231 VAL A O 1
ATOM 1826 N N . SER A 1 232 ? -10.924 -12.456 14.350 1.00 96.00 232 SER A N 1
ATOM 1827 C CA . SER A 1 232 ? -11.341 -12.517 12.952 1.00 96.00 232 SER A CA 1
ATOM 1828 C C . SER A 1 232 ? -12.707 -11.852 12.802 1.00 96.00 232 SER A C 1
ATOM 1830 O O . SER A 1 232 ? -13.650 -12.215 13.504 1.00 96.00 232 SER A O 1
ATOM 1832 N N . ILE A 1 233 ? -12.811 -10.853 11.923 1.00 96.75 233 ILE A N 1
ATOM 1833 C CA . ILE A 1 233 ? -14.065 -10.129 11.683 1.00 96.75 233 ILE A CA 1
ATOM 1834 C C . ILE A 1 233 ? -14.881 -10.839 10.588 1.00 96.75 233 ILE A C 1
ATOM 1836 O O . ILE A 1 233 ? -14.351 -11.044 9.496 1.00 96.75 233 ILE A O 1
ATOM 1840 N N . PRO A 1 234 ? -16.162 -11.179 10.814 1.00 95.81 234 PRO A N 1
ATOM 1841 C CA . PRO A 1 234 ? -17.009 -11.784 9.785 1.00 95.81 234 PRO A CA 1
ATOM 1842 C C . PRO A 1 234 ? -17.162 -10.897 8.532 1.00 95.81 234 PRO A C 1
ATOM 1844 O O . PRO A 1 234 ? -17.218 -9.669 8.662 1.00 95.81 234 PRO A O 1
ATOM 1847 N N . PRO A 1 235 ? -17.274 -11.480 7.322 1.00 93.19 235 PRO A N 1
ATOM 1848 C CA . PRO A 1 235 ? -17.295 -10.736 6.059 1.00 93.19 235 PRO A CA 1
ATOM 1849 C C . PRO A 1 235 ? -18.469 -9.763 5.894 1.00 93.19 235 PRO A C 1
ATOM 1851 O O . PRO A 1 235 ? -18.341 -8.767 5.187 1.00 93.19 235 PRO A O 1
ATOM 1854 N N . ASP A 1 236 ? -19.596 -10.005 6.559 1.00 93.88 236 ASP A N 1
ATOM 1855 C CA . ASP A 1 236 ? -20.801 -9.176 6.487 1.00 93.88 236 ASP A CA 1
ATOM 1856 C C . ASP A 1 236 ? -20.805 -8.004 7.486 1.00 93.88 236 ASP A C 1
ATOM 1858 O O . ASP A 1 236 ? -21.702 -7.161 7.447 1.00 93.88 236 ASP A O 1
ATOM 1862 N N . THR A 1 237 ? -19.798 -7.919 8.362 1.00 93.56 237 THR A N 1
ATOM 1863 C CA . THR A 1 237 ? -19.768 -6.949 9.469 1.00 93.56 237 THR A CA 1
ATOM 1864 C C . THR A 1 237 ? -19.749 -5.501 8.984 1.00 93.56 237 THR A C 1
ATOM 1866 O O . THR A 1 237 ? -20.468 -4.661 9.520 1.00 93.56 237 THR A O 1
ATOM 1869 N N . PHE A 1 238 ? -18.946 -5.202 7.960 1.00 91.12 238 PHE A N 1
ATOM 1870 C CA . PHE A 1 238 ? -18.791 -3.841 7.433 1.00 91.12 238 PHE A CA 1
ATOM 1871 C C . PHE A 1 238 ? -19.704 -3.534 6.244 1.00 91.12 238 PHE A C 1
ATOM 1873 O O . PHE A 1 238 ? -19.807 -2.381 5.855 1.00 91.12 238 PHE A O 1
ATOM 1880 N N . ALA A 1 239 ? -20.401 -4.529 5.687 1.00 87.06 239 ALA A N 1
ATOM 1881 C CA . ALA A 1 239 ? -21.368 -4.304 4.609 1.00 87.06 239 ALA A CA 1
ATOM 1882 C C . ALA A 1 239 ? -22.647 -3.588 5.090 1.00 87.06 239 ALA A C 1
ATOM 1884 O O . ALA A 1 239 ? -23.424 -3.102 4.275 1.00 87.06 239 ALA A O 1
ATOM 1885 N N . LYS A 1 240 ? -22.875 -3.560 6.409 1.00 75.31 240 LYS A N 1
ATOM 1886 C CA . LYS A 1 240 ? -24.060 -2.985 7.066 1.00 75.31 240 LYS A CA 1
ATOM 1887 C C . LYS A 1 240 ? -23.818 -1.579 7.641 1.00 75.31 240 LYS A C 1
ATOM 1889 O O . LYS A 1 240 ? -24.723 -1.036 8.271 1.00 75.31 240 LYS A O 1
ATOM 1894 N N . LEU A 1 241 ? -22.605 -1.041 7.490 1.00 64.38 241 LEU A N 1
ATOM 1895 C CA . LEU A 1 241 ? -22.151 0.247 8.031 1.00 64.38 241 LEU A CA 1
ATOM 1896 C C . LEU A 1 241 ? -22.013 1.284 6.917 1.00 64.38 241 LEU A C 1
ATOM 1898 O O . LEU A 1 241 ? -22.316 2.459 7.208 1.00 64.38 241 LEU A O 1
#

Mean predicted aligned error: 10.31 Å

Solvent-accessible surface area (backbone atoms only — not comparable to full-atom values): 13775 Å² total; per-residue (Å²): 136,79,83,78,78,83,72,75,74,75,75,78,66,84,66,75,72,78,77,68,89,46,70,65,61,47,50,54,51,49,54,51,49,51,50,56,21,48,53,53,34,64,69,46,41,66,58,48,58,71,37,98,61,20,80,37,30,48,42,37,49,57,54,49,52,66,64,46,48,39,50,52,52,10,53,48,48,15,50,51,45,33,51,47,43,65,76,50,34,80,60,55,53,55,57,70,65,60,72,78,73,82,72,90,73,81,86,79,93,81,92,53,73,71,62,51,55,52,48,52,57,48,52,49,55,49,47,63,61,45,55,64,53,50,44,50,49,53,14,49,50,52,12,52,50,47,21,56,75,56,53,57,60,71,57,49,54,53,49,58,32,46,43,42,62,28,27,23,34,40,57,58,37,70,57,33,34,65,61,46,37,52,50,46,60,56,51,60,92,57,92,64,74,83,78,47,68,67,60,49,44,47,49,50,28,32,52,32,33,50,53,40,50,56,52,47,51,53,52,29,63,77,68,73,47,58,94,85,56,87,63,69,43,63,77,67,67,68,79,80,110

pLDDT: mean 82.56, std 16.01, range [31.81, 97.88]

Radius of gyration: 27.86 Å; Cα contacts (8 Å, |Δi|>4): 174; chains: 1; bounding box: 71×50×79 Å

Organism: Cyclophora tenuis (NCBI:txid216820)

Nearest PDB structures (foldseek):
  7pru-assembly1_B  TM=2.314E-01  e=3.920E+00  Thermochaetoides thermophila DSM 1495
  8fwk-assembly1_A  TM=2.429E-01  e=8.480E+00  Homo sa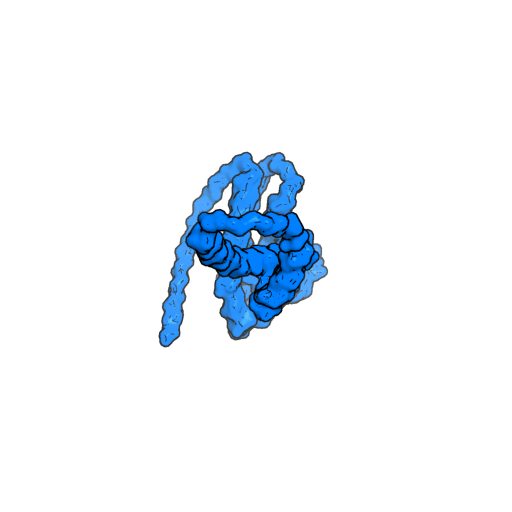piens
  6iu4-assembly1_A  TM=1.749E-01  e=7.700E+00  Eucalyptus grandis

Sequence (241 aa):
ITPESLSTSMTSSGDTLPKIKDAQSARSRFWSLVQDGFVKVMREAPSAWNGRDSDHYQGERAMINRTYSPVLWGCGSAIMVFVTLRITGSKWFRHLFRSTTRSNVSSSPRSTYSLEKQRDATAEKLRDAFDGSTDLFISLLVGCSATGLFFDTKRMERDFVRAPLAPGRSLIAEHMCPDLTSLQKSIDGQPWNHSDPSLEMLKEFSQNCERRSRVEAKIRQANQLANKQPVSIPPDTFAKL

Secondary structure (DSSP, 8-state):
----------------PPPP-SHHHHHHHHHHHHHHHHHHHHHHHHHHHHSTTGGGGHHHHHHHHHHHHHHHHHHHHHHHHHHHHHHHHHHHHHHHSTTS---------SS-HHHHHHHHHHHHHHHHHHHHHHHHHHHHHHHHHHHHHH--HHHHHHHHHHGGG-SB--HHHHHHHHHHHHHHHHHTT----TT-HHHHHHHHHHHHHHHHHHHHHHHHHHTT--TTS--PBPTTTTTT-